Protein AF-A0A9Q1JS77-F1 (afdb_monomer_lite)

Organism: NCBI:txid171969

pLDDT: mean 75.91, std 23.58, range [28.23, 98.31]

Radius of gyration: 28.19 Å; chains: 1; bounding box: 55×64×90 Å

Secondary structure (DSSP, 8-state):
-------------EEEEEETTEEEEEE--S-HHHHHHHHHHHHT------EEEEETTS-EE---TTSPSSEEEEEE---EEEEEE---TT---TT-EEEEEESSHHHHHHHHHHHT-SEEEETTT--EE-SGGG--TT-EEEEE---TTTTT-----------------------------------

Structure (mmCIF, N/CA/C/O backbone):
data_AF-A0A9Q1JS77-F1
#
_entry.id   AF-A0A9Q1JS77-F1
#
loop_
_atom_site.group_PDB
_atom_site.id
_atom_site.type_symbol
_atom_site.label_atom_id
_atom_site.label_alt_id
_atom_site.label_comp_id
_atom_site.label_asym_id
_atom_site.label_entity_id
_atom_site.label_seq_id
_atom_site.pdbx_PDB_ins_code
_atom_site.Cartn_x
_atom_site.Cartn_y
_atom_site.Cartn_z
_atom_site.occupancy
_atom_site.B_iso_or_equiv
_atom_site.auth_seq_id
_atom_site.auth_comp_id
_atom_site.auth_asym_id
_atom_site.auth_atom_id
_atom_site.pdbx_PDB_model_num
ATOM 1 N N . MET A 1 1 ? 15.606 -25.136 -48.497 1.00 42.84 1 MET A N 1
ATOM 2 C CA . MET A 1 1 ? 15.846 -25.159 -47.040 1.00 42.84 1 MET A CA 1
ATOM 3 C C . MET A 1 1 ? 16.431 -23.809 -46.662 1.00 42.84 1 MET A C 1
ATOM 5 O O . MET A 1 1 ? 17.599 -23.590 -46.932 1.00 42.84 1 MET A O 1
ATOM 9 N N . SER A 1 2 ? 15.625 -22.900 -46.116 1.00 42.53 2 SER A N 1
ATOM 10 C CA . SER A 1 2 ? 16.132 -21.675 -45.486 1.00 42.53 2 SER A CA 1
ATOM 11 C C . SER A 1 2 ? 15.433 -21.535 -44.148 1.00 42.53 2 SER A C 1
ATOM 13 O O . SER A 1 2 ? 14.309 -21.049 -44.072 1.00 42.53 2 SER A O 1
ATOM 15 N N . GLY A 1 3 ? 16.087 -22.047 -43.107 1.00 43.00 3 GLY A N 1
ATOM 16 C CA . GLY A 1 3 ? 15.745 -21.723 -41.732 1.00 43.00 3 GLY A CA 1
ATOM 17 C C . GLY A 1 3 ? 16.213 -20.301 -41.468 1.00 43.00 3 GLY A C 1
ATOM 18 O O . GLY A 1 3 ? 17.407 -20.066 -41.303 1.00 43.00 3 GLY A O 1
ATOM 19 N N . GLY A 1 4 ? 15.280 -19.351 -41.490 1.00 41.28 4 GLY A N 1
ATOM 20 C CA . GLY A 1 4 ? 15.520 -18.025 -40.941 1.00 41.28 4 GLY A CA 1
ATOM 21 C C . GLY A 1 4 ? 15.716 -18.183 -39.441 1.00 41.28 4 GLY A C 1
ATOM 22 O O . GLY A 1 4 ? 14.771 -18.517 -38.730 1.00 41.28 4 GLY A O 1
ATOM 23 N N . ALA A 1 5 ? 16.950 -18.010 -38.974 1.00 45.66 5 ALA A N 1
ATOM 24 C CA . ALA A 1 5 ? 17.231 -17.904 -37.556 1.00 45.66 5 ALA A CA 1
ATOM 25 C C . ALA A 1 5 ? 16.452 -16.697 -37.021 1.00 45.66 5 ALA A C 1
ATOM 27 O O . ALA A 1 5 ? 16.778 -15.544 -37.303 1.00 45.66 5 ALA A O 1
ATOM 28 N N . HIS A 1 6 ? 15.380 -16.986 -36.289 1.00 44.66 6 HIS A N 1
ATOM 29 C CA . HIS A 1 6 ? 14.736 -16.032 -35.410 1.00 44.66 6 HIS A CA 1
ATOM 30 C C . HIS A 1 6 ? 15.791 -15.685 -34.356 1.00 44.66 6 HIS A C 1
ATOM 32 O O . HIS A 1 6 ? 16.018 -16.455 -33.425 1.00 44.66 6 HIS A O 1
ATOM 38 N N . PHE A 1 7 ? 16.492 -14.565 -34.526 1.00 46.53 7 PHE A N 1
ATOM 39 C CA . PHE A 1 7 ? 17.204 -13.948 -33.416 1.00 46.53 7 PHE A CA 1
ATOM 40 C C . PHE A 1 7 ? 16.125 -13.478 -32.442 1.00 46.53 7 PHE A C 1
ATOM 42 O O . PHE A 1 7 ? 15.617 -12.361 -32.535 1.00 46.53 7 PHE A O 1
ATOM 49 N N . VAL A 1 8 ? 15.700 -14.370 -31.550 1.00 48.94 8 VAL A N 1
ATOM 50 C CA . VAL A 1 8 ? 15.094 -13.939 -30.299 1.00 48.94 8 VAL A CA 1
ATOM 51 C C . VAL A 1 8 ? 16.200 -13.138 -29.632 1.00 48.94 8 VAL A C 1
ATOM 53 O O . VAL A 1 8 ? 17.261 -13.671 -29.321 1.00 48.94 8 VAL A O 1
ATOM 56 N N . ASN A 1 9 ? 16.022 -11.823 -29.536 1.00 50.06 9 ASN A N 1
ATOM 57 C CA . ASN A 1 9 ? 16.852 -11.039 -28.643 1.00 50.06 9 ASN A CA 1
ATOM 58 C C . ASN A 1 9 ? 16.595 -11.605 -27.242 1.00 50.06 9 ASN A C 1
ATOM 60 O O . ASN A 1 9 ? 15.612 -11.239 -26.608 1.00 50.06 9 ASN A O 1
ATOM 64 N N . ASP A 1 10 ? 17.479 -12.481 -26.764 1.00 53.09 10 ASP A N 1
ATOM 65 C CA . ASP A 1 10 ? 17.498 -13.014 -25.393 1.00 53.09 10 ASP A CA 1
ATOM 66 C C . ASP A 1 10 ? 17.867 -11.930 -24.354 1.00 53.09 10 ASP A C 1
ATOM 68 O O . ASP A 1 10 ? 18.226 -12.214 -23.212 1.00 53.09 10 ASP A O 1
ATOM 72 N N . ALA A 1 11 ? 17.788 -10.652 -24.733 1.00 66.19 11 ALA A N 1
ATOM 73 C CA . ALA A 1 11 ? 17.789 -9.550 -23.796 1.00 66.19 11 ALA A CA 1
ATOM 74 C C . ALA A 1 11 ? 16.424 -9.556 -23.099 1.00 66.19 11 ALA A C 1
ATOM 76 O O . ALA A 1 11 ? 15.426 -9.132 -23.682 1.00 66.19 11 ALA A O 1
ATOM 77 N N . GLY A 1 12 ? 16.391 -10.088 -21.874 1.00 82.75 12 GLY A N 1
ATOM 78 C CA . GLY A 1 12 ? 15.195 -10.147 -21.035 1.00 82.75 12 GLY A CA 1
ATOM 79 C C . GLY A 1 12 ? 14.411 -8.831 -21.007 1.00 82.75 12 GLY A C 1
ATOM 80 O O . GLY A 1 12 ? 14.955 -7.744 -21.238 1.00 82.75 12 GLY A O 1
ATOM 81 N N . ARG A 1 13 ? 13.106 -8.916 -20.749 1.00 93.31 13 ARG A N 1
ATOM 82 C CA . ARG A 1 13 ? 12.228 -7.742 -20.747 1.00 93.31 13 ARG A CA 1
ATOM 83 C C . ARG A 1 13 ? 12.577 -6.841 -19.575 1.00 93.31 13 ARG A C 1
ATOM 85 O O . ARG A 1 13 ? 12.553 -7.276 -18.429 1.00 93.31 13 ARG A O 1
ATOM 92 N N . VAL A 1 14 ? 12.855 -5.570 -19.853 1.00 94.94 14 VAL A N 1
ATOM 93 C CA . VAL A 1 14 ? 13.257 -4.591 -18.837 1.00 94.94 14 VAL A CA 1
ATOM 94 C C . VAL A 1 14 ? 12.366 -3.359 -18.898 1.00 94.94 14 VAL A C 1
ATOM 96 O O . VAL A 1 14 ? 12.168 -2.789 -19.970 1.00 94.94 14 VAL A O 1
ATOM 99 N N . ILE A 1 15 ? 11.895 -2.916 -17.734 1.00 96.56 15 ILE A N 1
ATOM 100 C CA . ILE A 1 15 ? 11.196 -1.641 -17.545 1.00 96.56 15 ILE A CA 1
ATOM 101 C C . ILE A 1 15 ? 12.072 -0.654 -16.770 1.00 96.56 15 ILE A C 1
ATOM 103 O O . ILE A 1 15 ? 12.993 -1.047 -16.045 1.00 96.56 15 ILE A O 1
ATOM 107 N N . THR A 1 16 ? 11.766 0.632 -16.903 1.00 97.94 16 THR A N 1
ATOM 108 C CA . THR A 1 16 ? 12.340 1.683 -16.059 1.00 97.94 16 THR A CA 1
ATOM 109 C C . THR A 1 16 ? 11.357 1.976 -14.936 1.00 97.94 16 THR A C 1
ATOM 111 O O . THR A 1 16 ? 10.193 2.258 -15.189 1.00 97.94 16 THR A O 1
ATOM 114 N N . VAL A 1 17 ? 11.807 1.915 -13.690 1.00 98.12 17 VAL A N 1
ATOM 115 C CA . VAL A 1 17 ? 10.979 2.166 -12.510 1.00 98.12 17 VAL A CA 1
ATOM 116 C C . VAL A 1 17 ? 11.546 3.358 -11.753 1.00 98.12 17 VAL A C 1
ATOM 118 O O . VAL A 1 17 ? 12.762 3.475 -11.599 1.00 98.12 17 VAL A O 1
ATOM 121 N N . LYS A 1 18 ? 10.668 4.243 -11.292 1.00 98.00 18 LYS A N 1
ATOM 122 C CA . LYS A 1 18 ? 10.976 5.452 -10.534 1.00 98.00 18 LYS A CA 1
ATOM 123 C C . LYS A 1 18 ? 10.345 5.366 -9.150 1.00 98.00 18 LYS A C 1
ATOM 125 O O . LYS A 1 18 ? 9.200 4.938 -9.017 1.00 98.00 18 LYS A O 1
ATOM 130 N N . TRP A 1 19 ? 11.076 5.802 -8.135 1.00 96.19 19 TRP A N 1
ATOM 131 C CA . TRP A 1 19 ? 10.556 5.996 -6.786 1.00 96.19 19 TRP A CA 1
ATOM 132 C C . TRP A 1 19 ? 11.275 7.181 -6.139 1.00 96.19 19 TRP A C 1
ATOM 134 O O . TRP A 1 19 ? 12.489 7.129 -5.929 1.00 96.19 19 TRP A O 1
ATOM 144 N N . GLY A 1 20 ? 10.541 8.270 -5.885 1.00 91.38 20 GLY A N 1
ATOM 145 C CA . GLY A 1 20 ? 11.147 9.567 -5.570 1.00 91.38 20 GLY A CA 1
ATOM 146 C C . GLY A 1 20 ? 12.131 9.986 -6.668 1.00 91.38 20 GLY A C 1
ATOM 147 O O . GLY A 1 20 ? 11.819 9.888 -7.854 1.00 91.38 20 GLY A O 1
ATOM 148 N N . ASP A 1 21 ? 13.348 10.359 -6.272 1.00 93.06 21 ASP A N 1
ATOM 149 C CA . ASP A 1 21 ? 14.433 10.727 -7.195 1.00 93.06 21 ASP A CA 1
ATOM 150 C C . ASP A 1 21 ? 15.226 9.516 -7.730 1.00 93.06 21 ASP A C 1
ATOM 152 O O . ASP A 1 21 ? 16.120 9.656 -8.568 1.00 93.06 21 ASP A O 1
ATOM 156 N N . CYS A 1 22 ? 14.928 8.304 -7.249 1.00 95.88 22 CYS A N 1
ATOM 157 C CA . CYS A 1 22 ? 15.642 7.094 -7.642 1.00 95.88 22 CYS A CA 1
ATOM 158 C C . CYS A 1 22 ? 15.024 6.468 -8.896 1.00 95.88 22 CYS A C 1
ATOM 160 O O . CYS A 1 22 ? 13.824 6.204 -8.945 1.00 95.88 22 CYS A O 1
ATOM 162 N N . VAL A 1 23 ? 15.865 6.126 -9.876 1.00 97.50 23 VAL A N 1
ATOM 163 C CA . VAL A 1 23 ? 15.454 5.438 -11.110 1.00 97.50 23 VAL A CA 1
ATOM 164 C C . VAL A 1 23 ? 16.246 4.145 -11.277 1.00 97.50 23 VAL A C 1
ATOM 166 O O . VAL A 1 23 ? 17.474 4.152 -11.181 1.00 97.50 23 VAL A O 1
ATOM 169 N N . LYS A 1 24 ? 15.561 3.024 -11.528 1.00 97.56 24 LYS A N 1
ATOM 170 C CA . LYS A 1 24 ? 16.179 1.698 -11.694 1.00 97.56 24 LYS A CA 1
ATOM 171 C C . LYS A 1 24 ? 15.611 0.952 -12.894 1.00 97.56 24 LYS A C 1
ATOM 173 O O . LYS A 1 24 ? 14.444 1.096 -13.236 1.00 97.56 24 LYS A O 1
ATOM 178 N N . ARG A 1 25 ? 16.450 0.128 -13.522 1.00 96.88 25 ARG A N 1
ATOM 179 C CA . ARG A 1 25 ? 16.052 -0.795 -14.591 1.00 96.88 25 ARG A CA 1
ATOM 180 C C . ARG A 1 25 ? 15.733 -2.153 -13.977 1.00 96.88 25 ARG A C 1
ATOM 182 O O . ARG A 1 25 ? 16.589 -2.717 -13.301 1.00 96.88 25 ARG A O 1
ATOM 189 N N . ILE A 1 26 ? 14.522 -2.651 -14.200 1.00 97.00 26 ILE A N 1
ATOM 190 C CA . ILE A 1 26 ? 14.000 -3.866 -13.567 1.00 97.00 26 ILE A CA 1
ATOM 191 C C . ILE A 1 26 ? 13.629 -4.882 -14.644 1.00 97.00 26 ILE A C 1
ATOM 193 O O . ILE A 1 26 ? 12.886 -4.553 -15.566 1.00 97.00 26 ILE A O 1
ATOM 197 N N . GLY A 1 27 ? 14.149 -6.104 -14.525 1.00 95.56 27 GLY A N 1
ATOM 198 C CA . GLY A 1 27 ? 13.739 -7.230 -15.362 1.00 95.56 27 GLY A CA 1
ATOM 199 C C . GLY A 1 27 ? 12.359 -7.748 -14.956 1.00 95.56 27 GLY A C 1
ATOM 200 O O . GLY A 1 27 ? 12.087 -7.877 -13.763 1.00 95.56 27 GLY A O 1
ATOM 201 N N . ILE A 1 28 ? 11.503 -8.051 -15.933 1.00 96.25 28 ILE A N 1
ATOM 202 C CA . ILE A 1 28 ? 10.110 -8.478 -15.712 1.00 96.25 28 ILE A CA 1
ATOM 203 C C . ILE A 1 28 ? 9.802 -9.875 -16.260 1.00 96.25 28 ILE A C 1
ATOM 205 O O . ILE A 1 28 ? 8.649 -10.224 -16.457 1.00 96.25 28 ILE A O 1
ATOM 209 N N . ASP A 1 29 ? 10.814 -10.704 -16.507 1.00 94.31 29 ASP A N 1
ATOM 210 C CA . ASP A 1 29 ? 10.607 -12.054 -17.055 1.00 94.31 29 ASP A CA 1
ATOM 211 C C . ASP A 1 29 ? 10.067 -13.076 -16.031 1.00 94.31 29 ASP A C 1
ATOM 213 O O . ASP A 1 29 ? 9.725 -14.198 -16.408 1.00 94.31 29 ASP A O 1
ATOM 217 N N . GLY A 1 30 ? 9.996 -12.705 -14.748 1.00 92.69 30 GLY A N 1
ATOM 218 C CA . GLY A 1 30 ? 9.533 -13.557 -13.647 1.00 92.69 30 GLY A CA 1
ATOM 219 C C . GLY A 1 30 ? 8.013 -13.564 -13.434 1.00 92.69 30 GLY A C 1
ATOM 220 O O . GLY A 1 30 ? 7.252 -12.974 -14.198 1.00 92.69 30 GLY A O 1
ATOM 221 N N . SER A 1 31 ? 7.563 -14.233 -12.366 1.00 96.38 31 SER A N 1
ATOM 222 C CA . SER A 1 31 ? 6.166 -14.142 -11.914 1.00 96.38 31 SER A CA 1
ATOM 223 C C . SER A 1 31 ? 5.860 -12.747 -11.340 1.00 96.38 31 SER A C 1
ATOM 225 O O . SER A 1 31 ? 6.792 -12.053 -10.923 1.00 96.38 31 SER A O 1
ATOM 227 N N . PRO A 1 32 ? 4.582 -12.335 -11.250 1.00 95.62 32 PRO A N 1
ATOM 228 C CA . PRO A 1 32 ? 4.178 -11.090 -10.588 1.00 95.62 32 PRO A CA 1
ATOM 229 C C . PRO A 1 32 ? 4.823 -10.884 -9.210 1.00 95.62 32 PRO A C 1
ATOM 231 O O . PRO A 1 32 ? 5.302 -9.797 -8.892 1.00 95.62 32 PRO A O 1
ATOM 234 N N . GLU A 1 33 ? 4.891 -11.939 -8.400 1.00 95.12 33 GLU A N 1
ATOM 235 C CA . GLU A 1 33 ? 5.483 -11.931 -7.059 1.00 95.12 33 GLU A CA 1
ATOM 236 C C . GLU A 1 33 ? 6.995 -11.718 -7.125 1.00 95.12 33 GLU A C 1
ATOM 238 O O . GLU A 1 33 ? 7.531 -10.882 -6.400 1.00 95.12 33 GLU A O 1
ATOM 243 N N . ALA A 1 34 ? 7.684 -12.416 -8.033 1.00 96.06 34 ALA A N 1
ATOM 244 C CA . ALA A 1 34 ? 9.119 -12.239 -8.231 1.00 96.06 34 ALA A CA 1
ATOM 245 C C . ALA A 1 34 ? 9.446 -10.812 -8.695 1.00 96.06 34 ALA A C 1
ATOM 247 O O . ALA A 1 34 ? 10.381 -10.196 -8.185 1.00 96.06 34 ALA A O 1
ATOM 248 N N . ILE A 1 35 ? 8.648 -10.254 -9.610 1.00 96.50 35 ILE A N 1
ATOM 249 C CA . ILE A 1 35 ? 8.804 -8.870 -10.075 1.00 96.50 35 ILE A CA 1
ATOM 250 C C . ILE A 1 35 ? 8.605 -7.899 -8.906 1.00 96.50 35 ILE A C 1
ATOM 252 O O . ILE A 1 35 ? 9.425 -6.999 -8.712 1.00 96.50 35 ILE A O 1
ATOM 256 N N . LYS A 1 36 ? 7.562 -8.103 -8.089 1.00 96.06 36 LYS A N 1
ATOM 257 C CA . LYS A 1 36 ? 7.313 -7.284 -6.894 1.00 96.06 36 LYS A CA 1
ATOM 258 C C . LYS A 1 36 ? 8.503 -7.308 -5.934 1.00 96.06 36 LYS A C 1
ATOM 260 O O . LYS A 1 36 ? 8.942 -6.247 -5.492 1.00 96.06 36 LYS A O 1
ATOM 265 N N . GLU A 1 37 ? 9.054 -8.484 -5.644 1.00 95.44 37 GLU A N 1
ATOM 266 C CA . GLU A 1 37 ? 10.201 -8.626 -4.738 1.00 95.44 37 GLU A CA 1
ATOM 267 C C . GLU A 1 37 ? 11.491 -8.025 -5.308 1.00 95.44 37 GLU A C 1
ATOM 269 O O . GLU A 1 37 ? 12.267 -7.414 -4.567 1.00 95.44 37 GLU A O 1
ATOM 274 N N . VAL A 1 38 ? 11.704 -8.109 -6.625 1.00 96.25 38 VAL A N 1
ATOM 275 C CA . VAL A 1 38 ? 12.825 -7.428 -7.288 1.00 96.25 38 VAL A CA 1
ATOM 276 C C . VAL A 1 38 ? 12.677 -5.912 -7.177 1.00 96.25 38 VAL A C 1
ATOM 278 O O . VAL A 1 38 ? 13.657 -5.246 -6.846 1.00 96.25 38 VAL A O 1
ATOM 281 N N . ILE A 1 39 ? 11.480 -5.354 -7.390 1.00 96.56 39 ILE A N 1
ATOM 282 C CA . ILE A 1 39 ? 11.227 -3.914 -7.207 1.00 96.56 39 ILE A CA 1
ATOM 283 C C . ILE A 1 39 ? 11.505 -3.517 -5.753 1.00 96.56 39 ILE A C 1
ATOM 285 O O . ILE A 1 39 ? 12.296 -2.600 -5.515 1.00 96.56 39 ILE A O 1
ATOM 289 N N . LYS A 1 40 ? 10.932 -4.234 -4.776 1.00 95.62 40 LYS A N 1
ATOM 290 C CA . LYS A 1 40 ? 11.177 -3.962 -3.351 1.00 95.62 40 LYS A CA 1
ATOM 291 C C . LYS A 1 40 ? 12.663 -3.981 -3.021 1.00 95.62 40 LYS A C 1
ATOM 293 O O . LYS A 1 40 ? 13.179 -3.025 -2.449 1.00 95.62 40 LYS A O 1
ATOM 298 N N . SER A 1 41 ? 13.363 -5.032 -3.437 1.00 95.06 41 SER A N 1
ATOM 299 C CA . SER A 1 41 ? 14.797 -5.198 -3.189 1.00 95.06 41 SER A CA 1
ATOM 300 C C . SER A 1 41 ? 15.620 -4.105 -3.864 1.00 95.06 41 SER A C 1
ATOM 302 O O . SER A 1 41 ? 16.525 -3.542 -3.250 1.00 95.06 41 SER A O 1
ATOM 304 N N . ALA A 1 42 ? 15.287 -3.758 -5.109 1.00 96.38 42 ALA A N 1
ATOM 305 C CA . ALA A 1 42 ? 15.982 -2.726 -5.860 1.00 96.38 42 ALA A CA 1
ATOM 306 C C . ALA A 1 42 ? 15.875 -1.368 -5.160 1.00 96.38 42 ALA A C 1
ATOM 308 O O . ALA A 1 42 ? 16.878 -0.669 -5.057 1.00 96.38 42 ALA A O 1
ATOM 309 N N . PHE A 1 43 ? 14.709 -1.000 -4.640 1.00 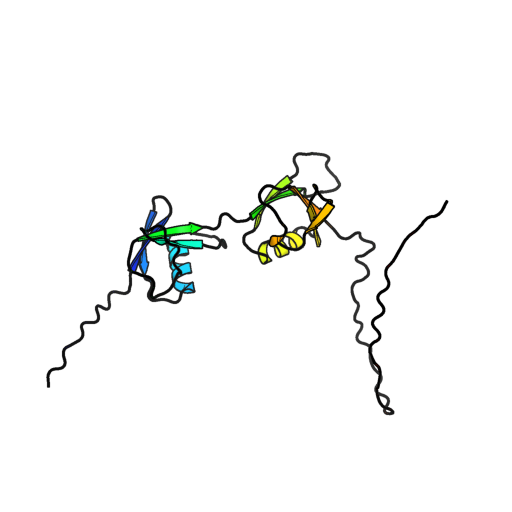95.56 43 PHE A N 1
ATOM 310 C CA . PHE A 1 43 ? 14.508 0.279 -3.953 1.00 95.56 43 PHE A CA 1
ATOM 311 C C . PHE A 1 43 ? 14.740 0.219 -2.437 1.00 95.56 43 PHE A C 1
ATOM 313 O O . PHE A 1 43 ? 14.629 1.237 -1.762 1.00 95.56 43 PHE A O 1
ATOM 320 N N . GLY A 1 44 ? 15.096 -0.946 -1.888 1.00 92.94 44 GLY A N 1
ATOM 321 C CA . GLY A 1 44 ? 15.263 -1.125 -0.446 1.00 92.94 44 GLY A CA 1
ATOM 322 C C . GLY A 1 44 ? 13.955 -0.978 0.341 1.00 92.94 44 GLY A C 1
ATOM 323 O O . GLY A 1 44 ? 13.990 -0.625 1.520 1.00 92.94 44 GLY A O 1
ATOM 324 N N . LEU A 1 45 ? 12.806 -1.247 -0.289 1.00 91.81 45 LEU A N 1
ATOM 325 C CA . LEU A 1 45 ? 11.486 -1.187 0.337 1.00 91.81 45 LEU A CA 1
ATOM 326 C C . LEU A 1 45 ? 11.332 -2.347 1.327 1.00 91.81 45 LEU A C 1
ATOM 328 O O . LEU A 1 45 ? 10.944 -3.456 0.964 1.00 91.81 45 LEU A O 1
ATOM 332 N N . ARG A 1 46 ? 11.631 -2.094 2.602 1.00 86.56 46 ARG A N 1
ATOM 333 C CA . ARG A 1 46 ? 11.421 -3.045 3.707 1.00 86.56 46 ARG A CA 1
ATOM 334 C C . ARG A 1 46 ? 10.016 -2.889 4.284 1.00 86.56 46 ARG A C 1
ATOM 336 O O . ARG A 1 46 ? 9.856 -2.512 5.441 1.00 86.56 46 ARG A O 1
ATOM 343 N N . THR A 1 47 ? 9.001 -3.093 3.449 1.00 83.62 47 THR A N 1
ATOM 344 C CA . THR A 1 47 ? 7.608 -2.819 3.812 1.00 83.62 47 THR A CA 1
ATOM 345 C C . THR A 1 47 ? 6.661 -3.935 3.385 1.00 83.62 47 THR A C 1
ATOM 347 O O . THR A 1 47 ? 6.849 -4.564 2.342 1.00 83.62 47 THR A O 1
ATOM 350 N N . THR A 1 48 ? 5.641 -4.173 4.207 1.00 81.81 48 THR A N 1
ATOM 351 C CA . THR A 1 48 ? 4.496 -5.041 3.898 1.00 81.81 48 THR A CA 1
ATOM 352 C C . THR A 1 48 ? 3.387 -4.294 3.160 1.00 81.81 48 THR A C 1
ATOM 354 O O . THR A 1 48 ? 2.445 -4.927 2.694 1.00 81.81 48 THR A O 1
ATOM 357 N N . ARG A 1 49 ? 3.514 -2.966 3.018 1.00 88.69 49 ARG A N 1
ATOM 358 C CA . ARG A 1 49 ? 2.534 -2.113 2.345 1.00 88.69 49 ARG A CA 1
ATOM 359 C C . ARG A 1 49 ? 2.245 -2.617 0.929 1.00 88.69 49 ARG A C 1
ATOM 361 O O . ARG A 1 49 ? 3.196 -2.887 0.180 1.00 88.69 49 ARG A O 1
ATOM 368 N N . PRO A 1 50 ? 0.963 -2.696 0.533 1.00 89.25 50 PRO A N 1
ATOM 369 C CA . PRO A 1 50 ? 0.604 -2.816 -0.866 1.00 89.25 50 PRO A CA 1
ATOM 370 C C . PRO A 1 50 ? 1.248 -1.687 -1.673 1.00 89.25 50 PRO A C 1
ATOM 372 O O . PRO A 1 50 ? 1.479 -0.584 -1.178 1.00 89.25 50 PRO A O 1
ATOM 375 N N . PHE A 1 51 ? 1.575 -1.973 -2.926 1.00 94.00 51 PHE A N 1
ATOM 376 C CA . PHE A 1 51 ? 2.115 -0.975 -3.836 1.00 94.00 51 PHE A CA 1
ATOM 377 C C . PHE A 1 51 ? 1.713 -1.300 -5.265 1.00 94.00 51 PHE A C 1
ATOM 379 O O . PHE A 1 51 ? 1.420 -2.453 -5.601 1.00 94.00 51 PHE A O 1
ATOM 386 N N . TRP A 1 52 ? 1.723 -0.277 -6.107 1.00 95.12 52 TRP A N 1
ATOM 387 C CA . TRP A 1 52 ? 1.349 -0.387 -7.508 1.00 95.12 52 TRP A CA 1
ATOM 388 C C . TRP A 1 52 ? 2.246 0.461 -8.403 1.00 95.12 52 TRP A C 1
ATOM 390 O O . TRP A 1 52 ? 3.021 1.300 -7.936 1.00 95.12 52 TRP A O 1
ATOM 400 N N . LEU A 1 53 ? 2.147 0.207 -9.707 1.00 97.25 53 LEU A N 1
ATOM 401 C CA . LEU A 1 53 ? 2.857 0.955 -10.732 1.00 97.25 53 LEU A CA 1
ATOM 402 C C . LEU A 1 53 ? 1.890 1.861 -11.484 1.00 97.25 53 LEU A C 1
ATOM 404 O O . LEU A 1 53 ? 0.788 1.452 -11.846 1.00 97.25 53 LEU A O 1
ATOM 408 N N . VAL A 1 54 ? 2.337 3.083 -11.740 1.00 97.44 54 VAL A N 1
ATOM 409 C CA . VAL A 1 54 ? 1.655 4.050 -12.599 1.00 97.44 54 VAL A CA 1
ATOM 410 C C . VAL A 1 54 ? 2.557 4.335 -13.791 1.00 97.44 54 VAL A C 1
ATOM 412 O O . VAL A 1 54 ? 3.745 4.590 -13.600 1.00 97.44 54 VAL A O 1
ATOM 415 N N . ASP A 1 55 ? 2.037 4.238 -15.011 1.00 96.56 55 ASP A N 1
ATOM 416 C CA . ASP A 1 55 ? 2.817 4.541 -16.216 1.00 96.56 55 ASP A CA 1
ATOM 417 C C . ASP A 1 55 ? 2.955 6.053 -16.479 1.00 96.56 55 ASP A C 1
ATOM 419 O O . ASP A 1 55 ? 2.444 6.896 -15.741 1.00 96.56 55 ASP A O 1
ATOM 423 N N . GLU A 1 56 ? 3.655 6.411 -17.556 1.00 95.06 56 GLU A N 1
ATOM 424 C CA . GLU A 1 56 ? 3.861 7.807 -17.972 1.00 95.06 56 GLU A CA 1
ATOM 425 C C . GLU A 1 56 ? 2.558 8.557 -18.299 1.00 95.06 56 GLU A C 1
ATOM 427 O O . GLU A 1 56 ? 2.531 9.786 -18.255 1.00 95.06 56 GLU A O 1
ATOM 432 N N . CYS A 1 57 ? 1.475 7.837 -18.600 1.00 94.31 57 CYS A N 1
ATOM 433 C CA . CYS A 1 57 ? 0.154 8.405 -18.854 1.00 94.31 57 CYS A CA 1
ATOM 434 C C . CYS A 1 57 ? -0.672 8.586 -17.570 1.00 94.31 57 CYS A C 1
ATOM 436 O O . CYS A 1 57 ? -1.822 9.018 -17.652 1.00 94.31 57 CYS A O 1
ATOM 438 N N . GLY A 1 58 ? -0.127 8.248 -16.398 1.00 94.06 58 GLY A N 1
ATOM 439 C CA . GLY A 1 58 ? -0.864 8.295 -15.137 1.00 94.06 58 GLY A CA 1
ATOM 440 C C . GLY A 1 58 ? -1.807 7.105 -14.937 1.00 94.06 58 GLY A C 1
ATOM 441 O O . GLY A 1 58 ? -2.682 7.161 -14.073 1.00 94.06 58 GLY A O 1
ATOM 442 N N . ILE A 1 59 ? -1.661 6.030 -15.719 1.00 94.62 59 ILE A N 1
ATOM 443 C CA . ILE A 1 59 ? -2.551 4.871 -15.650 1.00 94.62 59 ILE A CA 1
ATOM 444 C C . ILE A 1 59 ? -1.979 3.828 -14.691 1.00 94.62 59 ILE A C 1
ATOM 446 O O . ILE A 1 59 ? -0.819 3.428 -14.798 1.00 94.62 59 ILE A O 1
ATOM 450 N N . LEU A 1 60 ? -2.830 3.350 -13.781 1.00 95.69 60 LEU A N 1
ATOM 451 C CA . LEU A 1 60 ? -2.549 2.217 -12.904 1.00 95.69 60 LEU A CA 1
ATOM 452 C C . LEU A 1 60 ? -2.331 0.940 -13.725 1.00 95.69 60 LEU A C 1
ATOM 454 O O . LEU A 1 60 ? -3.166 0.567 -14.55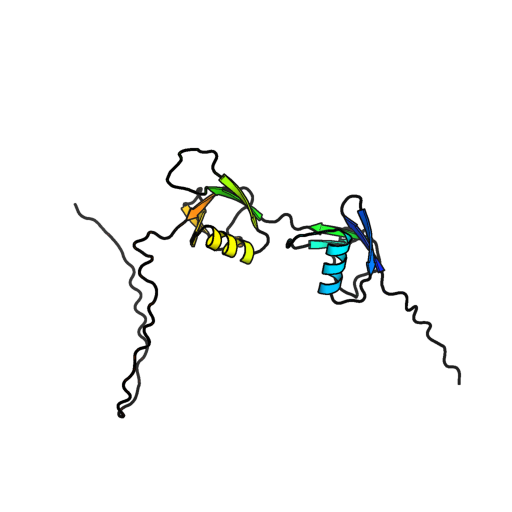3 1.00 95.69 60 LEU A O 1
ATOM 458 N N . ARG A 1 61 ? -1.217 0.251 -13.482 1.00 94.12 61 ARG A N 1
ATOM 459 C CA . ARG A 1 61 ? -0.816 -0.949 -14.222 1.00 94.12 61 ARG A CA 1
ATOM 460 C C . ARG A 1 61 ? -0.589 -2.104 -13.262 1.00 94.12 61 ARG A C 1
ATOM 462 O O . ARG A 1 61 ? 0.030 -1.938 -12.209 1.00 94.12 61 ARG A O 1
ATOM 469 N N . SER A 1 62 ? -1.098 -3.277 -13.631 1.00 93.38 62 SER A N 1
ATOM 470 C CA . SER A 1 62 ? -0.798 -4.503 -12.902 1.00 93.38 62 SER A CA 1
ATOM 471 C C . SER A 1 62 ? 0.675 -4.873 -13.087 1.00 93.38 62 SER A C 1
ATOM 473 O O . SER A 1 62 ? 1.303 -4.573 -14.105 1.00 93.38 62 SER A O 1
ATOM 475 N N . ILE A 1 63 ? 1.249 -5.481 -12.050 1.00 95.56 63 ILE A N 1
ATOM 476 C CA . ILE A 1 63 ? 2.645 -5.916 -12.058 1.00 95.56 63 ILE A CA 1
ATOM 477 C C . ILE A 1 63 ? 2.675 -7.330 -12.617 1.00 95.56 63 ILE A C 1
ATOM 479 O O . ILE A 1 63 ? 2.477 -8.294 -11.881 1.00 95.56 63 ILE A O 1
ATOM 483 N N . GLU A 1 64 ? 2.896 -7.442 -13.919 1.00 94.75 64 GLU A N 1
ATOM 484 C CA . GLU A 1 64 ? 2.852 -8.708 -14.647 1.00 94.75 64 GLU A CA 1
ATOM 485 C C . GLU A 1 64 ? 3.966 -8.767 -15.690 1.00 94.75 64 GLU A C 1
ATOM 487 O O . GLU A 1 64 ? 4.484 -7.744 -16.137 1.00 94.75 64 GLU A O 1
ATOM 492 N N . ARG A 1 65 ? 4.342 -9.982 -16.098 1.00 93.50 65 ARG A N 1
ATOM 493 C CA . ARG A 1 65 ? 5.409 -10.199 -17.085 1.00 93.50 65 ARG A CA 1
ATOM 494 C C . ARG A 1 65 ? 5.115 -9.539 -18.428 1.00 93.50 65 ARG A C 1
ATOM 496 O O . ARG A 1 65 ? 6.036 -9.186 -19.165 1.00 93.50 65 ARG A O 1
ATOM 503 N N . ASP A 1 66 ? 3.843 -9.432 -18.783 1.00 91.00 66 ASP A N 1
ATOM 504 C CA . ASP A 1 66 ? 3.390 -8.903 -20.057 1.00 91.00 66 ASP A CA 1
ATOM 505 C C . ASP A 1 66 ? 3.169 -7.388 -20.065 1.00 91.00 66 ASP A C 1
ATOM 507 O O . ASP A 1 66 ? 2.999 -6.837 -21.157 1.00 91.00 66 ASP A O 1
ATOM 511 N N . MET A 1 67 ? 3.322 -6.707 -18.921 1.00 91.50 67 MET A N 1
ATOM 512 C CA . MET A 1 67 ? 3.129 -5.260 -18.819 1.00 91.50 67 MET A CA 1
ATOM 513 C C . MET A 1 67 ? 3.966 -4.485 -19.858 1.00 91.50 67 MET A C 1
ATOM 515 O O . MET A 1 67 ? 5.104 -4.881 -20.157 1.00 91.50 67 MET A O 1
ATOM 519 N N . PRO A 1 68 ? 3.441 -3.383 -20.431 1.00 93.06 68 PRO A N 1
ATOM 520 C CA . PRO A 1 68 ? 4.130 -2.644 -21.485 1.00 93.06 68 PRO A CA 1
ATOM 521 C C . PRO A 1 68 ? 5.551 -2.239 -21.086 1.00 93.06 68 PRO A C 1
ATOM 523 O O . PRO A 1 68 ? 5.832 -1.919 -19.932 1.00 93.06 68 PRO A O 1
ATOM 526 N N . LEU A 1 69 ? 6.476 -2.223 -22.040 1.00 94.12 69 LEU A N 1
ATOM 527 C CA . LEU A 1 69 ? 7.805 -1.685 -21.767 1.00 94.12 69 LEU A CA 1
ATOM 528 C C . LEU A 1 69 ? 7.719 -0.157 -21.710 1.00 94.12 69 LEU A C 1
ATOM 530 O O . LEU A 1 69 ? 7.128 0.458 -22.592 1.00 94.12 69 LEU A O 1
ATOM 534 N N . GLY A 1 70 ? 8.291 0.453 -20.674 1.00 94.88 70 GLY A N 1
ATOM 535 C CA . GLY A 1 70 ? 8.199 1.897 -20.466 1.00 94.88 70 GLY A CA 1
ATOM 536 C C . GLY A 1 70 ? 8.728 2.337 -19.106 1.00 94.88 70 GLY A C 1
ATOM 537 O O . GLY A 1 70 ? 9.340 1.539 -18.382 1.00 94.88 70 GLY A O 1
ATOM 538 N N . SER A 1 71 ? 8.507 3.613 -18.777 1.00 97.25 71 SER A N 1
ATOM 539 C CA . SER A 1 71 ? 8.743 4.137 -17.434 1.00 97.25 71 SER A CA 1
ATOM 540 C C . SER A 1 71 ? 7.504 3.986 -16.562 1.00 97.25 71 SER A C 1
ATOM 542 O O . SER A 1 71 ? 6.386 4.268 -16.982 1.00 97.25 71 SER A O 1
ATOM 544 N N . TYR A 1 72 ? 7.740 3.625 -15.309 1.00 98.31 72 TYR A N 1
ATOM 545 C CA . TYR A 1 72 ? 6.718 3.485 -14.286 1.00 98.31 72 TYR A CA 1
ATOM 546 C C . TYR A 1 72 ? 7.148 4.189 -13.010 1.00 98.31 72 TYR A C 1
ATOM 548 O O . TYR A 1 72 ? 8.338 4.237 -12.706 1.00 98.31 72 TYR A O 1
ATOM 556 N N . THR A 1 73 ? 6.188 4.684 -12.245 1.00 98.00 73 THR A N 1
ATOM 557 C CA . THR A 1 73 ? 6.391 5.227 -10.902 1.00 98.00 73 THR A CA 1
ATOM 558 C C . THR A 1 73 ? 5.783 4.272 -9.882 1.00 98.00 73 THR A C 1
ATOM 560 O O . THR A 1 73 ? 4.652 3.818 -10.056 1.00 98.00 73 THR A O 1
ATOM 563 N N . VAL A 1 74 ? 6.536 3.949 -8.830 1.00 96.88 74 VAL A N 1
ATOM 564 C CA . VAL A 1 74 ? 6.054 3.154 -7.693 1.00 96.88 74 VAL A CA 1
ATOM 565 C C . VAL A 1 74 ? 5.275 4.052 -6.749 1.00 96.88 74 VAL A C 1
ATOM 567 O O . VAL A 1 74 ? 5.801 5.060 -6.274 1.00 96.88 74 VAL A O 1
ATOM 570 N N . HIS A 1 75 ? 4.061 3.628 -6.418 1.00 94.75 75 HIS A N 1
ATOM 571 C CA . HIS A 1 75 ? 3.247 4.217 -5.363 1.00 94.75 75 HIS A CA 1
ATOM 572 C C . HIS A 1 75 ? 3.027 3.183 -4.264 1.00 94.75 75 HIS A C 1
ATOM 574 O O . HIS A 1 75 ? 2.634 2.053 -4.548 1.00 94.75 75 HIS A O 1
ATOM 580 N N . LEU A 1 76 ? 3.320 3.571 -3.023 1.00 92.88 76 LEU A N 1
ATOM 581 C CA . LEU A 1 76 ? 3.007 2.782 -1.835 1.00 92.88 76 LEU A CA 1
ATOM 582 C C . LEU A 1 76 ? 1.618 3.166 -1.341 1.00 92.88 76 LEU A C 1
ATOM 584 O O . LEU A 1 76 ? 1.253 4.339 -1.398 1.00 92.88 76 LEU A O 1
ATOM 588 N N . ASP A 1 77 ? 0.898 2.193 -0.801 1.00 91.12 77 ASP A N 1
ATOM 589 C CA . ASP A 1 77 ? -0.320 2.459 -0.053 1.00 91.12 77 ASP A CA 1
ATOM 590 C C . ASP A 1 77 ? -0.003 3.320 1.181 1.00 91.12 77 ASP A C 1
ATOM 592 O O . ASP A 1 77 ? 0.930 3.040 1.952 1.00 91.12 77 ASP A O 1
ATOM 596 N N . GLU A 1 78 ? -0.766 4.396 1.346 1.00 87.75 78 GLU A N 1
ATOM 597 C CA . GLU A 1 78 ? -0.683 5.277 2.510 1.00 87.75 78 GLU A CA 1
ATOM 598 C C . GLU A 1 78 ? -1.252 4.584 3.755 1.00 87.75 78 GLU A C 1
ATOM 600 O O . GLU A 1 78 ? -0.787 4.845 4.869 1.00 87.75 78 GLU A O 1
ATOM 605 N N . GLY A 1 79 ? -2.157 3.620 3.552 1.00 90.38 79 GLY A N 1
ATOM 606 C CA . GLY A 1 79 ? -2.844 2.886 4.601 1.00 90.38 79 GLY A CA 1
ATOM 607 C C . GLY A 1 79 ? -3.900 3.717 5.324 1.00 90.38 79 GLY A C 1
ATOM 608 O O . GLY A 1 79 ? -4.060 4.924 5.128 1.00 90.38 79 GLY A O 1
ATOM 609 N N . LEU A 1 80 ? -4.637 3.050 6.205 1.00 91.00 80 LEU A N 1
ATOM 610 C CA . LEU A 1 80 ? -5.633 3.676 7.054 1.00 91.00 80 LEU A CA 1
ATOM 611 C C . LEU A 1 80 ? -5.000 4.099 8.376 1.00 91.00 80 LEU A C 1
ATOM 613 O O . LEU A 1 80 ? -4.680 3.260 9.214 1.00 91.00 80 LEU A O 1
ATOM 617 N N . ASN A 1 81 ? -4.824 5.404 8.549 1.00 92.31 81 ASN A N 1
ATOM 618 C CA . ASN A 1 81 ? -4.290 6.002 9.758 1.00 92.31 81 ASN A CA 1
ATOM 619 C C . ASN A 1 81 ? -5.421 6.372 10.719 1.00 92.31 81 ASN A C 1
ATOM 621 O O . ASN A 1 81 ? -6.348 7.085 10.336 1.00 92.31 81 ASN A O 1
ATOM 625 N N . ILE A 1 82 ? -5.339 5.900 11.959 1.00 91.44 82 ILE A N 1
ATOM 626 C CA . ILE A 1 82 ? -6.288 6.228 13.025 1.00 91.44 82 ILE A CA 1
ATOM 627 C C . ILE A 1 82 ? -5.543 6.551 14.317 1.00 91.44 82 ILE A C 1
ATOM 629 O O . ILE A 1 82 ? -4.376 6.191 14.488 1.00 91.44 82 ILE A O 1
ATOM 633 N N . ARG A 1 83 ? -6.238 7.167 15.275 1.00 91.12 83 ARG A N 1
ATOM 634 C CA . ARG A 1 83 ? -5.705 7.403 16.624 1.00 91.12 83 ARG A CA 1
ATOM 635 C C . ARG A 1 83 ? -6.400 6.489 17.623 1.00 91.12 83 ARG A C 1
ATOM 637 O O . ARG A 1 83 ? -7.622 6.383 17.617 1.00 91.12 83 ARG A O 1
ATOM 644 N N . ILE A 1 84 ? -5.643 5.834 18.497 1.00 89.62 84 ILE A N 1
ATOM 645 C CA . ILE A 1 84 ? -6.177 4.849 19.443 1.00 89.62 84 ILE A CA 1
ATOM 646 C C . ILE A 1 84 ? -5.760 5.214 20.863 1.00 89.62 84 ILE A C 1
ATOM 648 O O . ILE A 1 84 ? -4.575 5.228 21.189 1.00 89.62 84 ILE A O 1
ATOM 652 N N . TYR A 1 85 ? -6.735 5.447 21.742 1.00 85.56 85 TYR A N 1
ATOM 653 C CA . TYR A 1 85 ? -6.486 5.547 23.177 1.00 85.56 85 TYR A CA 1
ATOM 654 C C . TYR A 1 85 ? -6.270 4.155 23.773 1.00 85.56 85 TYR A C 1
ATOM 656 O O . TYR A 1 85 ? -7.205 3.356 23.926 1.00 85.56 85 TYR A O 1
ATOM 664 N N . LEU A 1 86 ? -5.025 3.882 24.154 1.00 74.25 86 LEU A N 1
ATOM 665 C CA . LEU A 1 86 ? -4.650 2.702 24.922 1.00 74.25 86 LEU A CA 1
ATOM 666 C C . LEU A 1 86 ? -4.947 2.982 26.397 1.00 74.25 86 LEU A C 1
ATOM 668 O O . LEU A 1 86 ? -4.088 3.445 27.140 1.00 74.25 86 LEU A O 1
ATOM 672 N N . ASN A 1 87 ? -6.190 2.770 26.826 1.00 67.25 87 ASN A N 1
ATOM 673 C CA . ASN A 1 87 ? -6.576 3.029 28.211 1.00 67.25 87 ASN A CA 1
ATOM 674 C C . ASN A 1 87 ? -5.873 2.027 29.151 1.00 67.25 87 ASN A C 1
ATOM 676 O O . ASN A 1 87 ? -6.354 0.911 29.362 1.00 67.25 87 ASN A O 1
ATOM 680 N N . ASN A 1 88 ? -4.713 2.404 29.689 1.00 54.88 88 ASN A N 1
ATOM 681 C CA . ASN A 1 88 ? -4.113 1.745 30.840 1.00 54.88 88 ASN A CA 1
ATOM 682 C C . ASN A 1 88 ? -4.707 2.429 32.068 1.00 54.88 88 ASN A C 1
ATOM 684 O O . ASN A 1 88 ? -4.424 3.594 32.331 1.00 54.88 88 ASN A O 1
ATOM 688 N N . ALA A 1 89 ? -5.562 1.720 32.799 1.00 47.84 89 ALA A N 1
ATOM 689 C CA . ALA A 1 89 ? -6.085 2.178 34.078 1.00 47.84 89 ALA A CA 1
ATOM 690 C C . ALA A 1 89 ? -4.930 2.304 35.093 1.00 47.84 89 ALA A C 1
ATOM 692 O O . ALA A 1 89 ? -4.693 1.379 35.864 1.00 47.84 89 ALA A O 1
ATOM 693 N N . ALA A 1 90 ? -4.169 3.399 35.030 1.00 48.75 90 ALA A N 1
ATOM 694 C CA . ALA A 1 90 ? -3.176 3.801 36.025 1.00 48.75 90 ALA A CA 1
ATOM 695 C C . ALA A 1 90 ? -2.677 5.249 35.860 1.00 48.75 90 ALA A C 1
ATOM 697 O O . ALA A 1 90 ? -2.317 5.828 36.874 1.00 48.75 90 ALA A O 1
ATOM 698 N N . ASP A 1 91 ? -2.689 5.853 34.662 1.00 46.75 91 ASP A N 1
ATOM 699 C CA . ASP A 1 91 ? -2.185 7.225 34.482 1.00 46.75 91 ASP A CA 1
ATOM 700 C C . ASP A 1 91 ? -3.175 8.114 33.719 1.00 46.75 91 ASP A C 1
ATOM 702 O O . ASP A 1 91 ? -3.430 7.954 32.524 1.00 46.75 91 ASP A O 1
ATOM 706 N N . GLU A 1 92 ? -3.731 9.083 34.444 1.00 49.28 92 GLU A N 1
ATOM 707 C CA . GLU A 1 92 ? -4.541 10.183 33.928 1.00 49.28 92 GLU A CA 1
ATOM 708 C C . GLU A 1 92 ? -3.653 11.149 33.125 1.00 49.28 92 GLU A C 1
ATOM 710 O O . GLU A 1 92 ? -3.159 12.152 33.639 1.00 49.28 92 GLU A O 1
ATOM 715 N N . SER A 1 93 ? -3.437 10.865 31.840 1.00 49.34 93 SER A N 1
ATOM 716 C CA . SER A 1 93 ? -2.933 11.870 30.900 1.00 49.34 93 SER A CA 1
ATOM 717 C C . SER A 1 93 ? -3.702 11.822 29.575 1.00 49.34 93 SER A C 1
ATOM 719 O O . SER A 1 93 ? -3.719 10.785 28.909 1.00 49.34 93 SER A O 1
ATOM 721 N N . PRO A 1 94 ? -4.304 12.942 29.125 1.00 45.75 94 PRO A N 1
ATOM 722 C CA . PRO A 1 94 ? -5.037 13.022 27.859 1.00 45.75 94 PRO A CA 1
ATOM 723 C C . PRO A 1 94 ? -4.126 13.008 26.612 1.00 45.75 94 PRO A C 1
ATOM 725 O O . PRO A 1 94 ? -4.612 13.160 25.493 1.00 45.75 94 PRO A O 1
ATOM 728 N N . ALA A 1 95 ? -2.814 12.789 26.779 1.00 50.62 95 ALA A N 1
ATOM 729 C CA . ALA A 1 95 ? -1.828 12.667 25.701 1.00 50.62 95 ALA A CA 1
ATOM 730 C C . ALA A 1 95 ? -1.665 11.230 25.140 1.00 50.62 95 ALA A C 1
ATOM 732 O O . ALA A 1 95 ? -0.794 10.999 24.307 1.00 50.62 95 ALA A O 1
ATOM 733 N N . GLY A 1 96 ? -2.473 10.260 25.590 1.00 60.56 96 GLY A N 1
ATOM 734 C CA . GLY A 1 96 ? -2.278 8.815 25.364 1.00 60.56 96 GLY A CA 1
ATOM 735 C C . GLY A 1 96 ? -2.890 8.189 24.100 1.00 60.56 96 GLY A C 1
ATOM 736 O O . GLY A 1 96 ? -3.149 6.985 24.109 1.00 60.56 96 GLY A O 1
ATOM 737 N N . ALA A 1 97 ? -3.181 8.963 23.048 1.00 71.88 97 ALA A N 1
ATOM 738 C CA . ALA A 1 97 ? -3.626 8.392 21.771 1.00 71.88 97 ALA A CA 1
ATOM 739 C C . ALA A 1 97 ? -2.422 8.068 20.877 1.00 71.88 97 ALA A C 1
ATOM 741 O O . ALA A 1 97 ? -1.741 8.988 20.418 1.00 71.88 97 ALA A O 1
ATOM 742 N N . GLU A 1 98 ? -2.188 6.783 20.615 1.00 84.56 98 GLU A N 1
ATOM 743 C CA . GLU A 1 98 ? -1.177 6.317 19.661 1.00 84.56 98 GLU A CA 1
ATOM 744 C C . GLU A 1 98 ? -1.740 6.385 18.239 1.00 84.56 98 GLU A C 1
ATOM 746 O O . GLU A 1 98 ? -2.896 6.033 17.998 1.00 84.56 98 GLU A O 1
ATOM 751 N N . GLU A 1 99 ? -0.937 6.878 17.302 1.00 89.44 99 GLU A N 1
ATOM 752 C CA . GLU A 1 99 ? -1.278 6.892 15.885 1.00 89.44 99 GLU A CA 1
ATOM 753 C C . GLU A 1 99 ? -0.859 5.562 15.256 1.00 89.44 99 GLU A C 1
ATOM 755 O O . GLU A 1 99 ? 0.313 5.184 15.299 1.00 89.44 99 GLU A O 1
ATOM 760 N N . THR A 1 100 ? -1.824 4.854 14.678 1.00 90.25 100 THR A N 1
ATOM 761 C CA . THR A 1 100 ? -1.621 3.520 14.113 1.00 90.25 100 THR A CA 1
ATOM 762 C C . THR A 1 100 ? -2.093 3.508 12.668 1.00 90.25 100 THR A C 1
ATOM 764 O O . THR A 1 100 ? -3.203 3.946 12.371 1.00 90.25 100 THR A O 1
ATOM 767 N N . THR A 1 101 ? -1.267 2.963 11.773 1.00 92.12 101 THR A N 1
ATOM 768 C CA . THR A 1 101 ? -1.630 2.748 10.368 1.00 92.12 101 THR A CA 1
ATOM 769 C C . THR A 1 101 ? -1.836 1.265 10.086 1.00 92.12 101 THR A C 1
ATOM 771 O O . THR A 1 101 ? -0.952 0.457 10.372 1.00 92.12 101 THR A O 1
ATOM 774 N N . PHE A 1 102 ? -2.963 0.928 9.463 1.00 92.44 102 PHE A N 1
ATOM 775 C CA . PHE A 1 102 ? -3.293 -0.421 9.000 1.00 92.44 102 PHE A CA 1
ATOM 776 C C . PHE A 1 102 ? -3.318 -0.480 7.470 1.00 92.44 102 PHE A C 1
ATOM 778 O O . PHE A 1 102 ? -3.791 0.460 6.834 1.00 92.44 102 PHE A O 1
ATOM 785 N N . TYR A 1 103 ? -2.841 -1.575 6.872 1.00 89.50 103 TYR A N 1
ATOM 786 C CA . TYR A 1 103 ? -2.870 -1.770 5.412 1.00 89.50 103 TYR A CA 1
ATOM 787 C C . TYR A 1 103 ? -3.779 -2.928 5.002 1.00 89.50 103 TYR A C 1
ATOM 789 O O . TYR A 1 103 ? -4.309 -2.9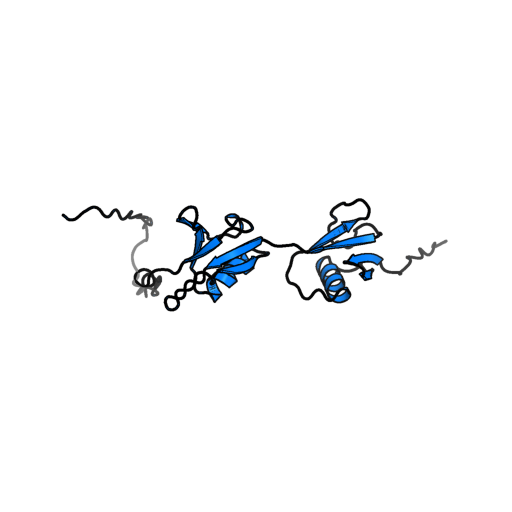37 3.894 1.00 89.50 103 TYR A O 1
ATOM 797 N N . ALA A 1 104 ? -3.979 -3.896 5.895 1.00 90.50 104 ALA A N 1
ATOM 798 C CA . ALA A 1 104 ? -4.883 -5.016 5.698 1.00 90.50 104 ALA A CA 1
ATOM 799 C C . ALA A 1 104 ? -5.672 -5.351 6.972 1.00 90.50 104 ALA A C 1
ATOM 801 O O . ALA A 1 104 ? -5.293 -5.004 8.090 1.00 90.50 104 ALA A O 1
ATOM 802 N N . GLU A 1 105 ? -6.759 -6.100 6.791 1.00 92.62 105 GLU A N 1
ATOM 803 C CA . GLU A 1 105 ? -7.584 -6.634 7.881 1.00 92.62 105 GLU A CA 1
ATOM 804 C C . GLU A 1 105 ? -6.767 -7.512 8.850 1.00 92.62 105 GLU A C 1
ATOM 806 O O . GLU A 1 105 ? -7.017 -7.521 10.053 1.00 92.62 105 GLU A O 1
ATOM 811 N N . ASP A 1 106 ? -5.764 -8.235 8.347 1.00 91.69 106 ASP A N 1
ATOM 812 C CA . ASP A 1 106 ? -4.875 -9.055 9.178 1.00 91.69 106 ASP A CA 1
ATOM 813 C C . ASP A 1 106 ? -4.013 -8.199 10.115 1.00 91.69 106 ASP A C 1
ATOM 815 O O . ASP A 1 106 ? -3.934 -8.509 11.302 1.00 91.69 106 ASP A O 1
ATOM 819 N N . ASP A 1 107 ? -3.475 -7.068 9.637 1.00 91.62 107 ASP A N 1
ATOM 820 C CA . ASP A 1 107 ? -2.707 -6.131 10.474 1.00 91.62 107 ASP A CA 1
ATOM 821 C C . ASP A 1 107 ? -3.559 -5.610 11.642 1.00 91.62 107 ASP A C 1
ATOM 823 O O . ASP A 1 107 ? -3.087 -5.472 12.776 1.00 91.62 107 ASP A O 1
ATOM 827 N N . PHE A 1 108 ? -4.834 -5.325 11.362 1.00 93.75 108 PHE A N 1
ATOM 828 C CA . PHE A 1 108 ? -5.795 -4.861 12.355 1.00 93.75 108 PHE A CA 1
ATOM 829 C C . PHE A 1 108 ? -6.096 -5.941 13.403 1.00 93.75 108 PHE A C 1
ATOM 831 O O . PHE A 1 108 ? -6.048 -5.675 14.608 1.00 93.75 108 PHE A O 1
ATOM 838 N N . ARG A 1 109 ? -6.344 -7.181 12.966 1.00 93.75 109 ARG A N 1
ATOM 839 C CA . ARG A 1 109 ? -6.591 -8.319 13.866 1.00 93.75 109 ARG A CA 1
ATOM 840 C C . ARG A 1 109 ? -5.380 -8.635 14.743 1.00 93.75 109 ARG A C 1
ATOM 842 O O . ARG A 1 109 ? -5.536 -8.802 15.956 1.00 93.75 109 ARG A O 1
ATOM 849 N N . ASP A 1 110 ? -4.185 -8.635 14.162 1.00 93.06 110 ASP A N 1
ATOM 850 C CA . ASP A 1 110 ? -2.931 -8.840 14.888 1.00 93.06 110 ASP A CA 1
ATOM 851 C C . ASP A 1 110 ? -2.695 -7.737 15.925 1.00 93.06 110 ASP A C 1
ATOM 853 O O . ASP A 1 110 ? -2.261 -8.008 17.050 1.00 93.06 110 ASP A O 1
ATOM 857 N N . PHE A 1 111 ? -3.016 -6.485 15.586 1.00 92.38 111 PHE A N 1
ATOM 858 C CA . PHE A 1 111 ? -2.962 -5.372 16.530 1.00 92.38 111 PHE A CA 1
ATOM 859 C C . PHE A 1 111 ? -3.917 -5.570 17.712 1.00 92.38 111 PHE A C 1
ATOM 861 O O . PHE A 1 111 ? -3.479 -5.480 18.864 1.00 92.38 111 PHE A O 1
ATOM 868 N N . LEU A 1 112 ? -5.189 -5.895 17.451 1.00 92.75 112 LEU A N 1
ATOM 869 C CA . LEU A 1 112 ? -6.164 -6.167 18.511 1.00 92.75 112 LEU A CA 1
ATOM 870 C C . LEU A 1 112 ? -5.663 -7.278 19.441 1.00 92.75 112 LEU A C 1
ATOM 872 O O . LEU A 1 112 ? -5.635 -7.099 20.662 1.00 92.75 112 LEU A O 1
ATOM 876 N N . GLN A 1 113 ? -5.179 -8.384 18.869 1.00 91.56 113 GLN A N 1
ATOM 877 C CA . GLN A 1 113 ? -4.653 -9.513 19.630 1.00 91.56 113 GLN A CA 1
ATOM 878 C C . GLN A 1 113 ? -3.435 -9.127 20.480 1.00 91.56 113 GLN A C 1
ATOM 880 O O . GLN A 1 113 ? -3.386 -9.467 21.666 1.00 91.56 113 GLN A O 1
ATOM 885 N N . ARG A 1 114 ? -2.469 -8.392 19.912 1.00 90.81 114 ARG A N 1
ATOM 886 C CA . ARG A 1 114 ? -1.261 -7.929 20.622 1.00 90.81 114 ARG A CA 1
ATOM 887 C C . ARG A 1 114 ? -1.586 -7.011 21.797 1.00 90.81 114 ARG A C 1
ATOM 889 O O . ARG A 1 114 ? -0.942 -7.109 22.840 1.00 90.81 114 ARG A O 1
ATOM 896 N N . CYS A 1 115 ? -2.584 -6.145 21.650 1.00 87.56 115 CYS A N 1
ATOM 897 C CA . CYS A 1 115 ? -3.023 -5.235 22.709 1.00 87.56 115 CYS A CA 1
ATOM 898 C C . CYS A 1 115 ? -4.025 -5.882 23.692 1.00 87.56 115 CYS A C 1
ATOM 900 O O . CYS A 1 115 ? -4.392 -5.279 24.712 1.00 87.56 115 CYS A O 1
ATOM 902 N N . GLY A 1 116 ? -4.461 -7.116 23.413 1.00 88.56 116 GLY A N 1
ATOM 903 C CA . GLY A 1 116 ? -5.469 -7.837 24.189 1.00 88.56 116 GLY A CA 1
ATOM 904 C C . GLY A 1 116 ? -6.866 -7.224 24.076 1.00 88.56 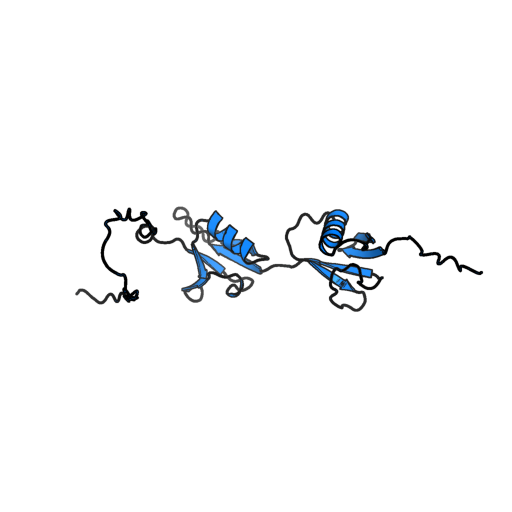116 GLY A C 1
ATOM 905 O O . GLY A 1 116 ? -7.666 -7.357 25.004 1.00 88.56 116 GLY A O 1
ATOM 906 N N . PHE A 1 117 ? -7.133 -6.506 22.989 1.00 91.12 117 PHE A N 1
ATOM 907 C CA . PHE A 1 117 ? -8.441 -5.962 22.657 1.00 91.12 117 PHE A CA 1
ATOM 908 C C . PHE A 1 117 ? -9.258 -6.995 21.881 1.00 91.12 117 PHE A C 1
ATOM 910 O O . PHE A 1 117 ? -8.718 -7.810 21.139 1.00 91.12 117 PHE A O 1
ATOM 917 N N . ILE A 1 118 ? -10.576 -6.949 22.056 1.00 91.38 118 ILE A N 1
ATOM 918 C CA . ILE A 1 118 ? -11.523 -7.738 21.256 1.00 91.38 118 ILE A CA 1
ATOM 919 C C . ILE A 1 118 ? -12.171 -6.906 20.147 1.00 91.38 118 ILE A C 1
ATOM 921 O O . ILE A 1 118 ? -12.693 -7.474 19.199 1.00 91.38 118 ILE A O 1
ATOM 925 N N . ALA A 1 119 ? -12.151 -5.579 20.283 1.00 92.31 119 ALA A N 1
ATOM 926 C CA . ALA A 1 119 ? -12.659 -4.614 19.318 1.00 92.31 119 ALA A CA 1
ATOM 927 C C . ALA A 1 119 ? -12.022 -3.245 19.586 1.00 92.31 119 ALA A C 1
ATOM 929 O O . ALA A 1 119 ? -11.452 -3.012 20.660 1.00 92.31 119 ALA A O 1
ATOM 930 N N . LEU A 1 120 ? -12.186 -2.322 18.645 1.00 93.56 120 LEU A N 1
ATOM 931 C CA . LEU A 1 120 ? -12.102 -0.895 18.940 1.00 93.56 120 LEU A CA 1
ATOM 932 C C . LEU A 1 120 ? -13.502 -0.343 19.214 1.00 93.56 120 LEU A C 1
ATOM 934 O O . LEU A 1 120 ? -14.494 -0.917 18.780 1.00 93.56 120 LEU A O 1
ATOM 938 N N . THR A 1 121 ? -13.596 0.762 19.940 1.00 91.62 121 THR A N 1
ATOM 939 C CA . THR A 1 121 ? -14.841 1.504 20.149 1.00 91.62 121 THR A CA 1
ATOM 940 C C . THR A 1 121 ? -14.684 2.890 19.554 1.00 91.62 121 THR A C 1
ATOM 942 O O . THR A 1 121 ? -13.770 3.618 19.940 1.00 91.62 121 THR A O 1
ATOM 945 N N . ASP A 1 122 ? -15.577 3.252 18.640 1.00 89.75 122 ASP A N 1
ATOM 946 C CA . ASP A 1 122 ? -15.705 4.621 18.148 1.00 89.75 122 ASP A CA 1
ATOM 947 C C . ASP A 1 122 ? -16.274 5.506 19.266 1.00 89.75 122 ASP A C 1
ATOM 949 O O . ASP A 1 122 ? -17.365 5.252 19.787 1.00 89.75 122 ASP A O 1
ATOM 953 N N . LEU A 1 123 ? -15.524 6.540 19.649 1.00 80.75 123 LEU A N 1
ATOM 954 C CA . LEU A 1 123 ? -15.908 7.457 20.722 1.00 80.75 123 LEU A CA 1
ATOM 955 C C . LEU A 1 123 ? -17.021 8.432 20.318 1.00 80.75 123 LEU A C 1
ATOM 957 O O . LEU A 1 123 ? -17.700 8.966 21.194 1.00 80.75 123 LEU A O 1
ATOM 961 N N . SER A 1 124 ? -17.224 8.661 19.021 1.00 81.31 124 SER A N 1
ATOM 962 C CA . SER A 1 124 ? -18.264 9.561 18.518 1.00 81.31 124 SER A CA 1
ATOM 963 C C . SER A 1 124 ? -19.660 8.935 18.595 1.00 81.31 124 SER A C 1
ATOM 965 O O . SER A 1 124 ? -20.642 9.639 18.837 1.00 81.31 124 SER A O 1
ATOM 967 N N . CYS A 1 125 ? -19.756 7.611 18.420 1.00 79.88 125 CYS A N 1
ATOM 968 C CA . CYS A 1 125 ? -21.036 6.910 18.306 1.00 79.88 125 CYS A CA 1
ATOM 969 C C . CYS A 1 125 ? -21.188 5.671 19.205 1.00 79.88 125 CYS A C 1
ATOM 971 O O . CYS A 1 125 ? -22.217 4.995 19.139 1.00 79.88 125 CYS A O 1
ATOM 973 N N . CYS A 1 126 ? -20.201 5.376 20.056 1.00 79.19 126 CYS A N 1
ATOM 974 C CA . CYS A 1 126 ? -20.199 4.252 20.998 1.00 79.19 126 CYS A CA 1
ATOM 975 C C . CYS A 1 126 ? -20.415 2.876 20.337 1.00 79.19 126 CYS A C 1
ATOM 977 O O . CYS A 1 126 ? -20.989 1.973 20.953 1.00 79.19 126 CYS A O 1
ATOM 979 N N . LYS A 1 127 ? -19.974 2.700 19.086 1.00 88.56 127 LYS A N 1
ATOM 980 C CA . LYS A 1 127 ? -20.057 1.420 18.366 1.00 88.56 127 LYS A CA 1
ATOM 981 C C . LYS A 1 127 ? -18.743 0.659 18.441 1.00 88.56 127 LYS A C 1
ATOM 983 O O . LYS A 1 127 ? -17.670 1.250 18.357 1.00 88.56 127 LYS A O 1
ATOM 988 N N . HIS A 1 128 ? -18.842 -0.663 18.558 1.00 91.38 128 HIS A N 1
ATOM 989 C CA . HIS A 1 128 ? -17.686 -1.545 18.459 1.00 91.38 128 HIS A CA 1
ATOM 990 C C . HIS A 1 128 ? -17.355 -1.836 16.997 1.00 91.38 128 HIS A C 1
ATOM 992 O O . HIS A 1 128 ? -18.224 -2.256 16.235 1.00 91.38 128 HIS A O 1
ATOM 998 N N . VAL A 1 129 ? -16.090 -1.641 16.645 1.00 92.12 129 VAL A N 1
ATOM 999 C CA . VAL A 1 129 ? -15.521 -1.863 15.321 1.00 92.12 129 VAL A CA 1
ATOM 1000 C C . VAL A 1 129 ? -14.656 -3.117 15.352 1.00 92.12 129 VAL A C 1
ATOM 1002 O O . VAL A 1 129 ? -13.756 -3.256 16.189 1.00 92.12 129 VAL A O 1
ATOM 1005 N N . LEU A 1 130 ? -14.965 -4.034 14.437 1.00 92.12 130 LEU A N 1
ATOM 1006 C CA . LEU A 1 130 ? -14.312 -5.336 14.297 1.00 92.12 130 LEU A CA 1
ATOM 1007 C C . LEU A 1 130 ? -13.638 -5.524 12.937 1.00 92.12 130 LEU A C 1
ATOM 1009 O O . LEU A 1 130 ? -12.940 -6.519 12.773 1.00 92.12 130 LEU A O 1
ATOM 1013 N N . SER A 1 131 ? -13.825 -4.591 12.001 1.00 92.00 131 SER A N 1
ATOM 1014 C CA . SER A 1 131 ? -13.197 -4.617 10.683 1.00 92.00 131 SER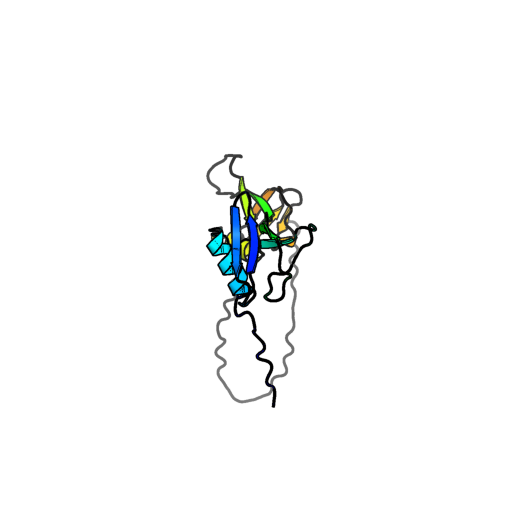 A CA 1
ATOM 1015 C C . SER A 1 131 ? -12.546 -3.287 10.349 1.00 92.00 131 SER A C 1
ATOM 1017 O O . SER A 1 131 ? -13.034 -2.227 10.744 1.00 92.00 131 SER A O 1
ATOM 1019 N N . ILE A 1 132 ? -11.478 -3.345 9.551 1.00 93.19 132 ILE A N 1
ATOM 1020 C CA . ILE A 1 132 ? -10.820 -2.159 9.004 1.00 93.19 132 ILE A CA 1
ATOM 1021 C C . ILE A 1 132 ? -11.769 -1.310 8.147 1.00 93.19 132 ILE A C 1
ATOM 1023 O O . ILE A 1 132 ? -11.589 -0.102 8.049 1.00 93.19 132 ILE A O 1
ATOM 1027 N N . SER A 1 133 ? -12.791 -1.929 7.543 1.00 91.81 133 SER A N 1
ATOM 1028 C CA . SER A 1 133 ? -13.736 -1.245 6.647 1.00 91.81 133 SER A CA 1
ATOM 1029 C C . SER A 1 133 ? -14.683 -0.293 7.379 1.00 91.81 133 SER A C 1
ATOM 1031 O O . SER A 1 133 ? -15.253 0.594 6.751 1.00 91.81 133 SER A O 1
ATOM 1033 N N . ASP A 1 134 ? -14.842 -0.471 8.692 1.00 91.94 134 ASP A N 1
ATOM 1034 C CA . ASP A 1 134 ? -15.683 0.378 9.542 1.00 91.94 134 ASP A CA 1
ATOM 1035 C C . ASP A 1 134 ? -14.878 1.504 10.222 1.00 91.94 134 ASP A C 1
ATOM 1037 O O . ASP A 1 134 ? -15.429 2.279 11.004 1.00 91.94 134 ASP A O 1
ATOM 1041 N N . LEU A 1 135 ? -13.566 1.569 9.972 1.00 92.25 135 LEU A N 1
ATOM 1042 C CA . LEU A 1 135 ? -12.679 2.601 10.495 1.00 92.25 135 LEU A CA 1
ATOM 1043 C C . LEU A 1 135 ? -12.572 3.767 9.505 1.00 92.25 135 LEU A C 1
ATOM 1045 O O . LEU A 1 135 ? -12.527 3.571 8.290 1.00 92.25 135 LEU A O 1
ATOM 1049 N N . HIS A 1 136 ? -12.435 4.984 10.024 1.00 90.00 136 HIS A N 1
ATOM 1050 C CA . HIS A 1 136 ? -12.244 6.184 9.217 1.00 90.00 136 HIS A CA 1
ATOM 1051 C C . HIS A 1 136 ? -10.913 6.859 9.519 1.00 90.00 136 HIS A C 1
ATOM 1053 O O . HIS A 1 136 ? -10.432 6.906 10.653 1.00 90.00 136 HIS A O 1
ATOM 1059 N N . HIS A 1 137 ? -10.323 7.414 8.466 1.00 88.06 137 HIS A N 1
ATOM 1060 C CA . HIS A 1 137 ? -9.017 8.047 8.529 1.00 88.06 137 HIS A CA 1
ATOM 1061 C C . HIS A 1 137 ? -9.037 9.262 9.469 1.00 88.06 137 HIS A C 1
ATOM 1063 O O . HIS A 1 137 ? -9.902 10.131 9.352 1.00 88.06 137 HIS A O 1
ATOM 1069 N N . GLY A 1 138 ? -8.080 9.330 10.393 1.00 83.19 138 GLY A N 1
ATOM 1070 C CA . GLY A 1 138 ? -7.940 10.422 11.360 1.00 83.19 138 GLY A CA 1
ATOM 1071 C C . GLY A 1 138 ? -8.939 10.404 12.525 1.00 83.19 138 GLY A C 1
ATOM 1072 O O . GLY A 1 138 ? -8.834 11.259 13.410 1.00 83.19 138 GLY A O 1
ATOM 1073 N N . GLU A 1 139 ? -9.877 9.452 12.567 1.00 87.25 139 GLU A N 1
ATOM 1074 C CA . GLU A 1 139 ? -10.789 9.294 13.702 1.00 87.25 139 GLU A CA 1
ATOM 1075 C C . GLU A 1 139 ? -10.099 8.675 14.922 1.00 87.25 139 GLU A C 1
ATOM 1077 O O . GLU A 1 139 ? -9.018 8.076 14.844 1.00 87.25 139 GLU A O 1
ATOM 1082 N N . VAL A 1 140 ? -10.736 8.867 16.080 1.00 89.12 140 VAL A N 1
ATOM 1083 C CA . VAL A 1 140 ? -10.204 8.450 17.372 1.00 89.12 140 VAL A CA 1
ATOM 1084 C C . VAL A 1 140 ? -11.039 7.322 17.957 1.00 89.12 140 VAL A C 1
ATOM 1086 O O . VAL A 1 140 ? -12.241 7.461 18.181 1.00 89.12 140 VAL A O 1
ATOM 1089 N N . TYR A 1 141 ? -10.363 6.227 18.277 1.00 92.00 141 TYR A N 1
ATOM 1090 C CA . TYR A 1 141 ? -10.960 5.016 18.812 1.00 92.00 141 TYR A CA 1
ATOM 1091 C C . TYR A 1 141 ? -10.389 4.680 20.188 1.00 92.00 141 TYR A C 1
ATOM 1093 O O . TYR A 1 141 ? -9.311 5.133 20.579 1.00 92.00 141 TYR A O 1
ATOM 1101 N N . GLN A 1 142 ? -11.099 3.840 20.933 1.00 91.00 142 GLN A N 1
ATOM 1102 C CA . GLN A 1 142 ? -10.651 3.305 22.214 1.00 91.00 142 GLN A CA 1
ATOM 1103 C C . GLN A 1 142 ? -10.566 1.782 22.155 1.00 91.00 142 GLN A C 1
ATOM 1105 O O . GLN A 1 142 ? -11.486 1.123 21.677 1.00 91.00 142 GLN A O 1
ATOM 1110 N N . GLY A 1 143 ? -9.483 1.200 22.673 1.00 90.38 143 GLY A N 1
ATOM 1111 C CA . GLY A 1 143 ? -9.374 -0.255 22.775 1.00 90.38 143 GLY A CA 1
ATOM 1112 C C . GLY A 1 143 ? -10.416 -0.844 23.732 1.00 90.38 143 GLY A C 1
ATOM 1113 O O . GLY A 1 143 ? -10.496 -0.433 24.892 1.00 90.38 143 GLY A O 1
ATOM 1114 N N . TYR A 1 144 ? -11.196 -1.825 23.272 1.00 88.69 144 TYR A N 1
ATOM 1115 C CA . TYR A 1 144 ? -12.204 -2.510 24.081 1.00 88.69 144 TYR A CA 1
ATOM 1116 C C . TYR A 1 144 ? -11.722 -3.899 24.504 1.00 88.69 144 TYR A C 1
ATOM 1118 O O . TYR A 1 144 ? -11.358 -4.736 23.676 1.00 88.69 144 TYR A O 1
ATOM 1126 N N . LYS A 1 145 ? -11.740 -4.161 25.815 1.00 88.25 145 LYS A N 1
ATOM 1127 C CA . LYS A 1 145 ? -11.440 -5.472 26.408 1.00 88.25 145 LYS A CA 1
ATOM 1128 C C . LYS A 1 145 ? -12.723 -6.081 26.955 1.00 88.25 145 LYS A C 1
ATOM 1130 O O . LYS A 1 145 ? -13.496 -5.392 27.619 1.00 88.25 145 LYS A O 1
ATOM 1135 N N . ALA A 1 146 ? -12.933 -7.376 26.723 1.00 76.75 146 ALA A N 1
ATOM 1136 C CA . ALA A 1 146 ? -14.064 -8.079 27.315 1.00 76.75 146 ALA A CA 1
ATOM 1137 C C . ALA A 1 146 ? -13.995 -7.979 28.852 1.00 76.75 146 ALA A C 1
ATOM 1139 O O . ALA A 1 146 ? -12.930 -8.215 29.434 1.00 76.75 146 ALA A O 1
ATOM 1140 N N . PRO A 1 147 ? -15.105 -7.672 29.541 1.00 70.06 147 PRO A N 1
ATOM 1141 C CA . PRO A 1 147 ? -15.116 -7.670 30.995 1.00 70.06 147 PRO A CA 1
ATOM 1142 C C . PRO A 1 147 ? -14.843 -9.087 31.517 1.00 70.06 147 PRO A C 1
ATOM 1144 O O . PRO A 1 147 ? -15.376 -10.074 31.007 1.00 70.06 147 PRO A O 1
ATOM 1147 N N . ALA A 1 148 ? -14.049 -9.194 32.586 1.00 65.44 148 ALA A N 1
ATOM 1148 C CA . ALA A 1 148 ? -13.572 -10.467 33.140 1.00 65.44 148 ALA A CA 1
ATOM 1149 C C . ALA A 1 148 ? -14.687 -11.481 33.495 1.00 65.44 148 ALA A C 1
ATOM 1151 O O . ALA A 1 148 ? -14.425 -12.678 33.590 1.00 65.44 148 ALA A O 1
ATOM 1152 N N . LYS A 1 149 ? -15.940 -11.029 33.665 1.00 58.34 149 LYS A N 1
ATOM 1153 C CA . LYS A 1 149 ? -17.106 -11.898 33.905 1.00 58.34 149 LYS A CA 1
ATOM 1154 C C . LYS A 1 149 ? -17.595 -12.647 32.654 1.00 58.34 149 LYS A C 1
ATOM 1156 O O . LYS A 1 149 ? -18.169 -13.719 32.807 1.00 58.34 149 LYS A O 1
ATOM 1161 N N . LEU A 1 150 ? -17.343 -12.136 31.447 1.00 51.44 150 LEU A N 1
ATOM 1162 C CA . LEU A 1 150 ? -17.732 -12.768 30.175 1.00 51.44 150 LEU A CA 1
ATOM 1163 C C . LEU A 1 150 ? -16.652 -13.721 29.625 1.00 51.44 150 LEU A C 1
ATOM 1165 O O . LEU A 1 150 ? -16.977 -14.671 28.921 1.00 51.44 150 LEU A O 1
ATOM 1169 N N . ALA A 1 151 ? -15.385 -13.558 30.026 1.00 50.59 151 ALA A N 1
ATOM 1170 C CA . ALA A 1 151 ? -14.272 -14.427 29.616 1.00 50.59 151 ALA A CA 1
ATOM 1171 C C . ALA A 1 151 ? -14.363 -15.882 30.135 1.00 50.59 151 ALA A C 1
ATOM 1173 O O . ALA A 1 151 ? -13.593 -16.740 29.707 1.00 50.59 151 ALA A O 1
ATOM 1174 N N . ARG A 1 152 ? -15.296 -16.177 31.057 1.00 47.28 152 ARG A N 1
ATOM 1175 C CA . ARG A 1 152 ? -15.529 -17.532 31.590 1.00 47.28 152 ARG A CA 1
ATOM 1176 C C . ARG A 1 152 ? -16.404 -18.412 30.701 1.00 47.28 152 ARG A C 1
ATOM 1178 O O . ARG A 1 152 ? -16.413 -19.619 30.907 1.00 47.28 152 ARG A O 1
ATOM 1185 N N . PHE A 1 153 ? -17.067 -17.859 29.688 1.00 43.78 153 PHE A N 1
ATOM 1186 C CA . PHE A 1 153 ? -17.748 -18.660 28.667 1.00 43.78 153 PHE A CA 1
ATOM 1187 C C . PHE A 1 153 ? -16.774 -19.022 27.543 1.00 43.78 153 PHE A C 1
ATOM 1189 O O . PHE A 1 153 ? -17.036 -18.813 26.362 1.00 43.78 153 PHE A O 1
ATOM 1196 N N . ARG A 1 154 ? -15.610 -19.568 27.909 1.00 40.69 154 ARG A N 1
ATOM 1197 C CA . ARG A 1 154 ? -14.837 -20.359 26.958 1.00 40.69 154 ARG A CA 1
ATOM 1198 C C . ARG A 1 154 ? -15.627 -21.645 26.772 1.00 40.69 154 ARG A C 1
ATOM 1200 O O . ARG A 1 154 ? -15.934 -22.312 27.755 1.00 40.69 154 ARG A O 1
ATOM 1207 N N . CYS A 1 155 ? -15.985 -21.958 25.531 1.00 39.09 155 CYS A N 1
ATOM 1208 C CA . CYS A 1 155 ? -16.535 -23.252 25.162 1.00 39.09 155 CYS A CA 1
ATOM 1209 C C . CYS A 1 155 ? -15.512 -24.330 25.552 1.00 39.09 155 CYS A C 1
ATOM 1211 O O . CYS A 1 155 ? -14.599 -24.649 24.794 1.00 39.09 155 CYS A O 1
ATOM 1213 N N . GLU A 1 156 ? -15.623 -24.856 26.768 1.00 35.00 156 GLU A N 1
ATOM 1214 C CA . GLU A 1 156 ? -15.139 -26.187 27.080 1.00 35.00 156 GLU A CA 1
ATOM 1215 C C . GLU A 1 156 ? -16.066 -27.145 26.340 1.00 35.00 156 GLU A C 1
ATOM 1217 O O . GLU A 1 156 ? -17.021 -27.686 26.892 1.00 35.00 156 GLU A O 1
ATOM 1222 N N . SER A 1 157 ? -15.791 -27.364 25.057 1.00 42.28 157 SER A N 1
ATOM 1223 C CA . SER A 1 157 ? -16.180 -28.609 24.413 1.00 42.28 157 SER A CA 1
ATOM 1224 C C . SER A 1 157 ? -15.378 -29.723 25.088 1.00 42.28 157 SER A C 1
ATOM 1226 O O . SER A 1 157 ? -14.348 -30.168 24.581 1.00 42.28 157 SER A O 1
ATOM 1228 N N . GLN A 1 158 ? -15.813 -30.130 26.284 1.00 37.34 158 GLN A N 1
ATOM 1229 C CA . GLN A 1 158 ? -15.411 -31.406 26.852 1.00 37.34 158 GLN A CA 1
ATOM 1230 C C . GLN A 1 158 ? -15.829 -32.477 25.838 1.00 37.34 158 GLN A C 1
ATOM 1232 O O . GLN A 1 158 ? -16.993 -32.492 25.423 1.00 37.34 158 GLN A O 1
ATOM 1237 N N . PRO A 1 159 ? -14.926 -33.370 25.403 1.00 34.97 159 PRO A N 1
ATOM 1238 C CA . PRO A 1 159 ? -15.335 -34.499 24.592 1.00 34.97 159 PRO A CA 1
ATOM 1239 C C . PRO A 1 159 ? -16.257 -35.360 25.455 1.00 34.97 159 PRO A C 1
ATOM 1241 O O . PRO A 1 159 ? -15.821 -35.997 26.417 1.00 34.97 159 PRO A O 1
ATOM 1244 N N . VAL A 1 160 ? -17.550 -35.353 25.132 1.00 39.53 160 VAL A N 1
ATOM 1245 C CA . VAL A 1 160 ? -18.516 -36.282 25.711 1.00 39.53 160 VAL A CA 1
ATOM 1246 C C . VAL A 1 160 ? -18.033 -37.681 25.342 1.00 39.53 160 VAL A C 1
ATOM 1248 O O . VAL A 1 160 ? -18.118 -38.094 24.187 1.00 39.53 160 VAL A O 1
ATOM 1251 N N . ARG A 1 161 ? -17.479 -38.414 26.315 1.00 38.19 161 ARG A N 1
ATOM 1252 C CA . ARG A 1 161 ? -17.241 -39.852 26.169 1.00 38.19 161 ARG A CA 1
ATOM 1253 C C . ARG A 1 161 ? -18.604 -40.524 26.100 1.00 38.19 161 ARG A C 1
ATOM 1255 O O . ARG A 1 161 ? -19.211 -40.820 27.128 1.00 38.19 161 ARG A O 1
ATOM 1262 N N . ILE A 1 162 ? -19.081 -40.743 24.883 1.00 39.22 162 ILE A N 1
ATOM 1263 C CA . ILE A 1 162 ? -20.201 -41.635 24.630 1.00 39.22 162 ILE A CA 1
ATOM 1264 C C . ILE A 1 162 ? -19.702 -43.027 25.020 1.00 39.22 162 ILE A C 1
ATOM 1266 O O . ILE A 1 162 ? -18.797 -43.569 24.390 1.00 39.22 162 ILE A O 1
ATOM 1270 N N . LYS A 1 163 ? -20.232 -43.582 26.115 1.00 42.28 163 LYS A N 1
ATOM 1271 C CA . LYS A 1 163 ? -20.162 -45.027 26.320 1.00 42.28 163 LYS A CA 1
ATOM 1272 C C . LYS A 1 163 ? -21.077 -45.628 25.266 1.00 42.28 163 LYS A C 1
ATOM 1274 O O . LYS A 1 163 ? -22.292 -45.480 25.356 1.00 42.28 163 LYS A O 1
ATOM 1279 N N . GLU A 1 164 ? -20.460 -46.211 24.252 1.00 35.78 164 GLU A N 1
ATOM 1280 C CA . GLU A 1 164 ? -21.112 -47.032 23.246 1.00 35.78 164 GLU A CA 1
ATOM 1281 C C . GLU A 1 164 ? -21.873 -48.134 23.989 1.00 35.78 164 GLU A C 1
ATOM 1283 O O . GLU A 1 164 ? -21.284 -48.978 24.662 1.00 35.78 164 GLU A O 1
ATOM 1288 N N . ASN A 1 165 ? -23.197 -48.031 23.988 1.00 38.22 165 ASN A N 1
ATOM 1289 C CA . ASN A 1 165 ? -24.064 -49.112 24.403 1.00 38.22 165 ASN A CA 1
ATOM 1290 C C . ASN A 1 165 ? -25.083 -49.255 23.282 1.00 38.22 165 ASN A C 1
ATOM 1292 O O . ASN A 1 165 ? -25.927 -48.380 23.071 1.00 38.22 165 ASN A O 1
ATOM 1296 N N . ASP A 1 166 ? -24.913 -50.326 22.519 1.00 47.88 166 ASP A N 1
ATOM 1297 C CA . ASP A 1 166 ? -25.752 -50.704 21.397 1.00 47.88 166 ASP A CA 1
ATOM 1298 C C . ASP A 1 166 ? -27.206 -50.863 21.848 1.00 47.88 166 ASP A C 1
ATOM 1300 O O . ASP A 1 166 ? -27.557 -51.850 22.492 1.00 47.88 166 ASP A O 1
ATOM 1304 N N . ASN A 1 167 ? -28.057 -49.884 21.531 1.00 46.75 167 ASN A N 1
ATOM 1305 C CA . ASN A 1 167 ? -29.328 -50.103 20.835 1.00 46.75 167 ASN A CA 1
ATOM 1306 C C . ASN A 1 167 ? -30.170 -48.820 20.755 1.00 46.75 167 ASN A C 1
ATOM 1308 O O . ASN A 1 167 ? -30.517 -48.240 21.780 1.00 46.75 167 ASN A O 1
ATOM 1312 N N . GLN A 1 168 ? -30.631 -48.535 19.531 1.00 37.31 168 GLN A N 1
ATOM 1313 C CA . GLN A 1 168 ? -31.766 -47.688 19.112 1.00 37.31 168 GLN A CA 1
ATOM 1314 C C . GLN A 1 168 ? -31.499 -46.272 18.552 1.00 37.31 168 GLN A C 1
ATOM 1316 O O . GLN A 1 168 ? -30.558 -45.591 18.953 1.00 37.31 168 GLN A O 1
ATOM 1321 N N . PRO A 1 169 ? -32.305 -45.852 17.543 1.00 36.81 169 PRO A N 1
ATOM 1322 C CA . PRO A 1 169 ? -31.853 -44.982 16.463 1.00 36.81 169 PRO A CA 1
ATOM 1323 C C . PRO A 1 169 ? -32.037 -43.491 16.762 1.00 36.81 169 PRO A C 1
ATOM 1325 O O . PRO A 1 169 ? -33.012 -43.051 17.370 1.00 36.81 169 PRO A O 1
ATOM 1328 N N . ILE A 1 170 ? -31.087 -42.699 16.270 1.00 38.47 170 ILE A N 1
ATOM 1329 C CA . ILE A 1 170 ? -31.020 -41.249 16.439 1.00 38.47 170 ILE A CA 1
ATOM 1330 C C . ILE A 1 170 ? -31.942 -40.572 15.415 1.00 38.47 170 ILE A C 1
ATOM 1332 O O . ILE A 1 170 ? -31.606 -40.464 14.241 1.00 38.47 170 ILE A O 1
ATOM 1336 N N . HIS A 1 171 ? -33.058 -40.017 15.882 1.00 44.56 171 HIS A N 1
ATOM 1337 C CA . HIS A 1 171 ? -33.622 -38.796 15.308 1.00 44.56 171 HIS A CA 1
ATOM 1338 C C . HIS A 1 171 ? -33.630 -37.735 16.410 1.00 44.56 171 HIS A C 1
ATOM 1340 O O . HIS A 1 171 ? -34.497 -37.748 17.279 1.00 44.56 171 HIS A O 1
ATOM 1346 N N . LYS A 1 172 ? -32.660 -36.816 16.404 1.00 41.12 172 LYS A N 1
ATOM 1347 C CA . LYS A 1 172 ? -32.752 -35.579 17.191 1.00 41.12 172 LYS A CA 1
ATOM 1348 C C . LYS A 1 172 ? -32.352 -34.389 16.330 1.00 41.12 172 LYS A C 1
ATOM 1350 O O . LYS A 1 172 ? -31.179 -34.182 16.039 1.00 41.12 172 LYS A O 1
ATOM 1355 N N . LEU A 1 173 ? -33.377 -33.634 15.931 1.00 34.53 173 LEU A N 1
ATOM 1356 C CA . LEU A 1 173 ? -33.268 -32.250 15.492 1.00 34.53 173 LEU A CA 1
ATOM 1357 C C . LEU A 1 173 ? -32.536 -31.445 16.575 1.00 34.53 173 LEU A C 1
ATOM 1359 O O . LEU A 1 173 ? -32.893 -31.523 17.752 1.00 34.53 173 LEU A O 1
ATOM 1363 N N . ALA A 1 174 ? -31.545 -30.652 16.177 1.00 35.81 174 ALA A N 1
ATOM 1364 C CA . ALA A 1 174 ? -30.976 -29.628 17.038 1.00 35.81 174 ALA A CA 1
ATOM 1365 C C . ALA A 1 174 ? -31.984 -28.473 17.157 1.00 35.81 174 ALA A C 1
ATOM 1367 O O . ALA A 1 174 ? -32.245 -27.766 16.186 1.00 35.81 174 ALA A O 1
ATOM 1368 N N . HIS A 1 175 ? -32.568 -28.301 18.343 1.00 31.25 175 HIS A N 1
ATOM 1369 C CA . HIS A 1 175 ? -33.290 -27.085 18.705 1.00 31.25 175 HIS A CA 1
ATOM 1370 C C . HIS A 1 175 ? -32.261 -25.991 19.022 1.00 31.25 175 HIS A C 1
ATOM 1372 O O . HIS A 1 175 ? -31.480 -26.118 19.964 1.00 31.25 175 HIS A O 1
ATOM 1378 N N . MET A 1 176 ? -32.254 -24.930 18.215 1.00 28.23 176 MET A N 1
ATOM 1379 C CA . MET A 1 176 ? -31.610 -23.655 18.529 1.00 28.23 176 MET A CA 1
ATOM 1380 C C . MET A 1 176 ? -32.555 -22.881 19.455 1.00 28.23 176 MET A C 1
ATOM 1382 O O . MET A 1 176 ? -33.627 -22.473 19.017 1.00 28.23 176 MET A O 1
ATOM 1386 N N . GLU A 1 177 ? -32.174 -22.659 20.712 1.00 31.42 177 GLU A N 1
ATOM 1387 C CA . GLU A 1 177 ? -32.818 -21.646 21.553 1.00 31.42 177 GLU A CA 1
ATOM 1388 C C . GLU A 1 177 ? -31.891 -20.437 21.688 1.00 31.42 177 GLU A C 1
ATOM 1390 O O . GLU A 1 177 ? -30.792 -20.513 22.236 1.00 31.42 177 GLU A O 1
ATOM 1395 N N . VAL A 1 178 ? -32.353 -19.314 21.139 1.00 32.47 178 VAL A N 1
ATOM 1396 C CA . VAL A 1 178 ? -31.789 -17.979 21.333 1.00 32.47 178 VAL A CA 1
ATOM 1397 C C . VAL A 1 178 ? -32.442 -17.403 22.586 1.00 32.47 178 VAL A C 1
ATOM 1399 O 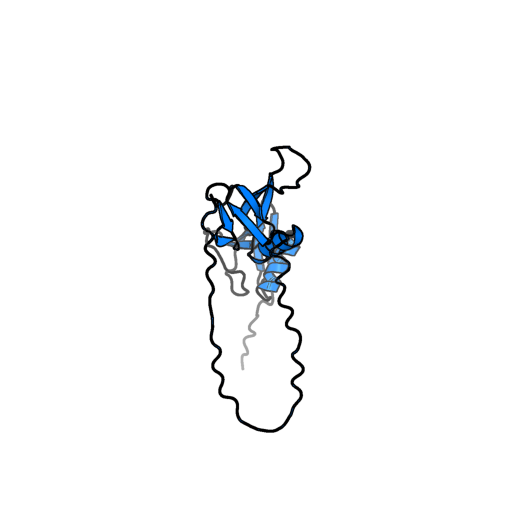O . VAL A 1 178 ? -33.645 -17.154 22.580 1.00 32.47 178 VAL A O 1
ATOM 1402 N N . PHE A 1 179 ? -31.672 -17.155 23.646 1.00 31.84 179 PHE A N 1
ATOM 1403 C CA . PHE A 1 179 ? -32.147 -16.363 24.782 1.00 31.84 179 PHE A CA 1
ATOM 1404 C C . PHE A 1 179 ? -31.600 -14.936 24.702 1.00 31.84 179 PHE A C 1
ATOM 1406 O O . PHE A 1 179 ? -30.411 -14.688 24.891 1.00 31.84 179 PHE A O 1
ATOM 1413 N N . ALA A 1 180 ? -32.506 -13.996 24.426 1.00 35.16 180 ALA A N 1
ATOM 1414 C CA . ALA A 1 180 ? -32.307 -12.564 24.599 1.00 35.16 180 ALA A CA 1
ATOM 1415 C C . ALA A 1 180 ? -32.452 -12.207 26.090 1.00 35.16 180 ALA A C 1
ATOM 1417 O O . ALA A 1 180 ? -33.500 -12.443 26.691 1.00 35.16 180 ALA A O 1
ATOM 1418 N N . GLY A 1 181 ? -31.405 -11.647 26.697 1.00 32.25 181 GLY A N 1
ATOM 1419 C CA . GLY A 1 181 ? -31.421 -11.186 28.086 1.00 32.25 181 GLY A CA 1
ATOM 1420 C C . GLY A 1 181 ? -31.801 -9.710 28.193 1.00 32.25 181 GLY A C 1
ATOM 1421 O O . GLY A 1 181 ? -30.971 -8.842 27.940 1.00 32.25 181 GLY A O 1
ATOM 1422 N N . SER A 1 182 ? -33.046 -9.443 28.589 1.00 36.34 182 SER A N 1
ATOM 1423 C CA . SER A 1 182 ? -33.537 -8.144 29.067 1.00 36.34 182 SER A CA 1
ATOM 1424 C C . SER A 1 182 ? -33.292 -8.032 30.576 1.00 36.34 182 SER A C 1
ATOM 1426 O O . SER A 1 182 ? -33.625 -8.961 31.311 1.00 36.34 182 SER A O 1
ATOM 1428 N N . TYR A 1 183 ? -32.752 -6.907 31.053 1.00 36.97 183 TYR A N 1
ATOM 1429 C CA . TYR A 1 183 ? -32.733 -6.575 32.480 1.00 36.97 183 TYR A CA 1
ATOM 1430 C C . TYR A 1 183 ? -33.504 -5.277 32.713 1.00 36.97 183 TYR A C 1
ATOM 1432 O O . TYR A 1 183 ? -33.048 -4.191 32.362 1.00 36.97 183 TYR A O 1
ATOM 1440 N N . ALA A 1 184 ? -34.673 -5.417 33.336 1.00 39.25 184 ALA A N 1
ATOM 1441 C CA . ALA A 1 184 ? -35.450 -4.337 33.918 1.00 39.25 184 ALA A CA 1
ATOM 1442 C C . ALA A 1 184 ? -35.360 -4.411 35.454 1.00 39.25 184 ALA A C 1
ATOM 1444 O O . ALA A 1 184 ? -35.561 -5.475 36.032 1.00 39.25 184 ALA A O 1
ATOM 1445 N N . GLY A 1 185 ? -35.038 -3.261 36.055 1.00 37.03 185 GLY A N 1
ATOM 1446 C CA . GLY A 1 185 ? -35.630 -2.685 37.270 1.00 37.03 185 GLY A CA 1
ATOM 1447 C C . GLY A 1 185 ? -35.687 -3.490 38.572 1.00 37.03 185 GLY A C 1
ATOM 1448 O O . GLY A 1 185 ? -36.462 -4.430 38.690 1.00 37.03 185 GLY A O 1
ATOM 1449 N N . TRP A 1 186 ? -35.015 -2.967 39.603 1.00 39.88 186 TRP A N 1
ATOM 1450 C CA . TRP A 1 186 ? -35.473 -3.064 40.994 1.00 39.88 186 TRP A CA 1
ATOM 1451 C C . TRP A 1 186 ? -35.439 -1.661 41.619 1.00 39.88 186 TRP A C 1
ATOM 1453 O O . TRP A 1 186 ? -34.370 -1.056 41.723 1.00 39.88 186 TRP A O 1
ATOM 1463 N N . LEU A 1 187 ? -36.628 -1.156 41.958 1.00 43.72 187 LEU A N 1
ATOM 1464 C CA . LEU A 1 187 ? -36.881 -0.209 43.047 1.00 43.72 187 LEU A CA 1
ATOM 1465 C C . LEU A 1 187 ? -37.376 -1.032 44.239 1.00 43.72 187 LEU A C 1
ATOM 1467 O O . LEU A 1 187 ? -38.110 -2.015 43.978 1.00 43.72 187 LEU A O 1
#

InterPro domains:
  IPR058943 GT-1/4-like, C-terminal domain [PF26214] (78-143)

Foldseek 3Di:
DDDDPPPPVPPAQWAWEDEPPDIDIFGQQDALVVSVVRVCVVVVPPDPFDKFWAFPVRDTDRRHSPTDHYYIYIDTDPAAWEWEQLDDPPDPDPVRTDIDGDRAFVSVVVVCVVSQAPFKAQPVPRDTHNGPVPDHHHGYIYGHHDPPVVVVPPPPPPPPPPPDDDDDDDDDDDDDDDDDDDDDDDD

Sequence (187 aa):
MSGGAHFVNDAGRVITVKWGDCVKRIGIDGSPEAIKEVIKSAFGLRTTRPFWLVDECGILRSIERDMPLGSYTVHLDEGLNIRIYLNNAADESPAGAEETTFYAEDDFRDFLQRCGFIALTDLSCCKHVLSISDLHHGEVYQGYKAPAKLARFRCESQPVRIKENDNQPIHKLAHMEVFAGSYAGWL